Protein AF-A0A0F0I986-F1 (afdb_monomer)

InterPro domains:
  IPR029675 GPI-GalNAc transferase PGAP4 [PTHR31410] (100-273)

pLDDT: mean 79.2, std 11.35, range [45.78, 97.62]

Mean predicted aligned error: 11.97 Å

Secondary structure (DSSP, 8-state):
-PPPHHHHHHHHHHHHTTSHHHHHHHHHHHHHHHHHHHHHHHSTT-TTSTT--TTTTT-THHHHHHHHHHHHHHHHHHSSS-TTHHHHHHHHHTT-----EEE--SSSGGGSTTTT-HHHHHH-SEEES----HHHHHHHHHHHHTT-HHHHHHHHHHHHHHHHHTTT-S------SS----TTHHHHHHHHHHHHHHH--S-S---------GGGGT--TT-HHHHTHHHHHHHHHHHHHHHHHHHHHHH-S-SS-HHHHHHIIIIIHHHHHH--

Structure (mmCIF, N/CA/C/O backbone):
data_AF-A0A0F0I986-F1
#
_entry.id   AF-A0A0F0I986-F1
#
loop_
_atom_site.group_PDB
_atom_site.id
_atom_site.type_symbol
_atom_site.label_atom_id
_atom_site.label_alt_id
_atom_site.label_comp_id
_atom_site.label_asym_id
_atom_site.label_entity_id
_atom_site.label_seq_id
_atom_site.pdbx_PDB_ins_code
_atom_site.Cartn_x
_atom_site.Cartn_y
_atom_site.Cartn_z
_atom_site.occupancy
_atom_site.B_iso_or_equiv
_atom_site.auth_seq_id
_atom_site.auth_comp_id
_atom_site.auth_asym_id
_atom_site.auth_atom_id
_atom_site.pdbx_PDB_model_num
ATOM 1 N N . MET A 1 1 ? 44.185 43.040 -36.679 1.00 54.25 1 MET A N 1
ATOM 2 C CA . MET A 1 1 ? 42.767 42.803 -36.318 1.00 54.25 1 MET A CA 1
ATOM 3 C C . MET A 1 1 ? 42.596 41.341 -35.912 1.00 54.25 1 MET A C 1
ATOM 5 O O . MET A 1 1 ? 42.838 40.473 -36.738 1.00 54.25 1 MET A O 1
ATOM 9 N N . LYS A 1 2 ? 42.271 41.049 -34.642 1.00 53.56 2 LYS A N 1
ATOM 10 C CA . LYS A 1 2 ? 41.949 39.677 -34.195 1.00 53.56 2 LYS A CA 1
ATOM 11 C C . LYS A 1 2 ? 40.553 39.309 -34.721 1.00 53.56 2 LYS A C 1
ATOM 13 O O . LYS A 1 2 ? 39.652 40.132 -34.566 1.00 53.56 2 LYS A O 1
ATOM 18 N N . PRO A 1 3 ? 40.351 38.128 -35.331 1.00 57.28 3 PRO A N 1
ATOM 19 C CA . PRO A 1 3 ? 39.031 37.731 -35.803 1.00 57.28 3 PRO A CA 1
ATOM 20 C C . PRO A 1 3 ? 38.046 37.635 -34.621 1.00 57.28 3 PRO A C 1
ATOM 22 O O . PRO A 1 3 ? 38.464 37.272 -33.515 1.00 57.28 3 PRO A O 1
ATOM 25 N N . PRO A 1 4 ? 36.751 37.945 -34.821 1.00 61.78 4 PRO A N 1
ATOM 26 C CA . PRO A 1 4 ? 35.760 37.895 -33.751 1.00 61.78 4 PRO A CA 1
ATOM 27 C C . PRO A 1 4 ? 35.706 36.485 -33.153 1.00 61.78 4 PRO A C 1
ATOM 29 O O . PRO A 1 4 ? 35.627 35.505 -33.901 1.00 61.78 4 PRO A O 1
ATOM 32 N N . ARG A 1 5 ? 35.735 36.375 -31.815 1.00 61.00 5 ARG A N 1
ATOM 33 C CA . ARG A 1 5 ? 35.723 35.101 -31.059 1.00 61.00 5 ARG A CA 1
ATOM 34 C C . ARG A 1 5 ? 34.632 34.129 -31.536 1.00 61.00 5 ARG A C 1
ATOM 36 O O . ARG A 1 5 ? 34.868 32.927 -31.586 1.00 61.00 5 ARG A O 1
ATOM 43 N N . THR A 1 6 ? 33.476 34.648 -31.942 1.00 60.12 6 THR A N 1
ATOM 44 C CA . THR A 1 6 ? 32.332 33.891 -32.477 1.00 60.12 6 THR A CA 1
ATOM 45 C C . THR A 1 6 ? 32.656 33.154 -33.780 1.00 60.12 6 THR A C 1
ATOM 47 O O . THR A 1 6 ? 32.318 31.982 -33.932 1.00 60.12 6 THR A O 1
ATOM 50 N N . THR A 1 7 ? 33.393 33.792 -34.689 1.00 60.62 7 THR A N 1
ATOM 51 C CA . THR A 1 7 ? 33.839 33.199 -35.960 1.00 60.62 7 THR A CA 1
ATOM 52 C C . THR A 1 7 ? 34.815 32.046 -35.733 1.00 60.62 7 THR A C 1
ATOM 54 O O . THR A 1 7 ? 34.713 31.008 -36.381 1.00 60.62 7 THR A O 1
ATOM 57 N N . PHE A 1 8 ? 35.738 32.192 -34.776 1.00 63.50 8 PHE A N 1
ATOM 58 C CA . PHE A 1 8 ? 36.720 31.151 -34.456 1.00 63.50 8 PHE A CA 1
ATOM 59 C C . PHE A 1 8 ? 36.056 29.898 -33.866 1.00 63.50 8 PHE A C 1
ATOM 61 O O . PHE A 1 8 ? 36.364 28.784 -34.286 1.00 63.50 8 PHE A O 1
ATOM 68 N N . VAL A 1 9 ? 35.089 30.079 -32.958 1.00 68.50 9 VAL A N 1
ATOM 69 C CA . VAL A 1 9 ? 34.290 28.979 -32.393 1.00 68.50 9 VAL A CA 1
ATOM 70 C C . VAL A 1 9 ? 33.483 28.274 -33.484 1.00 68.50 9 VAL A C 1
ATOM 72 O O . VAL A 1 9 ? 33.499 27.048 -33.548 1.00 68.50 9 VAL A O 1
ATOM 75 N N . TYR A 1 10 ? 32.854 29.024 -34.394 1.00 71.00 10 TYR A N 1
ATOM 76 C CA . TYR A 1 10 ? 32.101 28.459 -35.517 1.00 71.00 10 TYR A CA 1
ATOM 77 C C . TYR A 1 10 ? 32.982 27.613 -36.453 1.00 71.00 10 TYR A C 1
ATOM 79 O O . TYR A 1 10 ? 32.627 26.482 -36.792 1.00 71.00 10 TYR A O 1
ATOM 87 N N . PHE A 1 11 ? 34.162 28.112 -36.836 1.00 67.69 11 PHE A N 1
ATOM 88 C CA . PHE A 1 11 ? 35.101 27.358 -37.674 1.00 67.69 11 PHE A CA 1
ATOM 89 C C . PHE A 1 11 ? 35.674 26.126 -36.959 1.00 67.69 11 PHE A C 1
ATOM 91 O O . PHE A 1 11 ? 35.813 25.073 -37.587 1.00 67.69 11 PHE A O 1
ATOM 98 N N . ALA A 1 12 ? 35.957 26.221 -35.657 1.00 66.94 12 ALA A N 1
ATOM 99 C CA . ALA A 1 12 ? 36.404 25.092 -34.845 1.00 66.94 12 ALA A CA 1
ATOM 100 C C . ALA A 1 12 ? 35.319 24.005 -34.725 1.00 66.94 12 ALA A C 1
ATOM 102 O O . ALA A 1 12 ? 35.606 22.835 -34.981 1.00 66.94 12 ALA A O 1
ATOM 103 N N . LEU A 1 13 ? 34.064 24.382 -34.450 1.00 65.88 13 LEU A N 1
ATOM 104 C CA . LEU A 1 13 ? 32.912 23.468 -34.428 1.00 65.88 13 LEU A CA 1
ATOM 105 C C . LEU A 1 13 ? 32.702 22.789 -35.782 1.00 65.88 13 LEU A C 1
ATOM 107 O O . LEU A 1 13 ? 32.549 21.571 -35.850 1.00 65.88 13 LEU A O 1
ATOM 111 N N . ARG A 1 14 ? 32.758 23.555 -36.876 1.00 68.94 14 ARG A N 1
ATOM 112 C CA . ARG A 1 14 ? 32.594 23.027 -38.237 1.00 68.94 14 ARG A CA 1
ATOM 113 C C . ARG A 1 14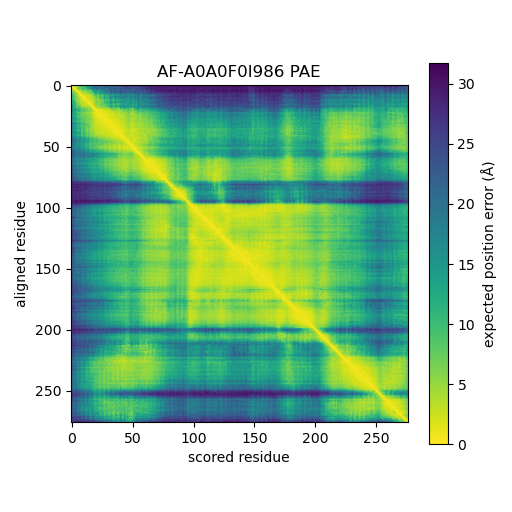 ? 33.716 22.057 -38.617 1.00 68.94 14 ARG A C 1
ATOM 115 O O . ARG A 1 14 ? 33.478 21.125 -39.380 1.00 68.94 14 ARG A O 1
ATOM 122 N N . ARG A 1 15 ? 34.929 22.253 -38.086 1.00 66.56 15 ARG A N 1
ATOM 123 C CA . ARG A 1 15 ? 36.070 21.343 -38.269 1.00 66.56 15 ARG A CA 1
ATOM 124 C C . ARG A 1 15 ? 35.933 20.079 -37.417 1.00 66.56 15 ARG A C 1
ATOM 126 O O . ARG A 1 15 ? 36.203 18.999 -37.929 1.00 66.56 15 ARG A O 1
ATOM 133 N N . LEU A 1 16 ? 35.451 20.193 -36.179 1.00 63.62 16 LEU A N 1
ATOM 134 C CA . LEU A 1 16 ? 35.156 19.052 -35.304 1.00 63.62 16 LEU A CA 1
ATOM 135 C C . LEU A 1 16 ? 34.032 18.170 -35.876 1.00 63.62 16 LEU A C 1
ATOM 137 O O . LEU A 1 16 ? 34.180 16.957 -35.959 1.00 63.62 16 LEU A O 1
ATOM 141 N N . LEU A 1 17 ? 32.961 18.773 -36.399 1.00 64.75 17 LEU A N 1
ATOM 142 C CA . LEU A 1 17 ? 31.843 18.074 -37.053 1.00 64.75 17 LEU A CA 1
ATOM 143 C C . LEU A 1 17 ? 32.230 17.307 -38.332 1.00 64.75 17 LEU A C 1
ATOM 145 O O . LEU A 1 17 ? 31.442 16.487 -38.805 1.00 64.75 17 LEU A O 1
ATOM 149 N N . LYS A 1 18 ? 33.419 17.538 -38.911 1.00 71.56 18 LYS A N 1
ATOM 150 C CA . LYS A 1 18 ? 33.915 16.747 -40.052 1.00 71.56 18 LYS A CA 1
ATOM 151 C C . LYS A 1 18 ? 34.398 15.358 -39.636 1.00 71.56 18 LYS A C 1
ATOM 153 O O . LYS A 1 18 ? 34.354 14.452 -40.466 1.00 71.56 18 LYS A O 1
ATOM 158 N N . PHE A 1 19 ? 34.825 15.171 -38.387 1.00 72.00 19 PHE A N 1
ATOM 159 C CA . PHE A 1 19 ? 35.309 13.877 -37.920 1.00 72.00 19 PHE A CA 1
ATOM 160 C C . PHE A 1 19 ? 34.144 12.912 -37.688 1.00 72.00 19 PHE A C 1
ATOM 162 O O . PHE A 1 19 ? 33.178 13.217 -36.986 1.00 72.00 19 PHE A O 1
ATOM 169 N N . ASN A 1 20 ? 34.259 11.707 -38.246 1.00 65.06 20 ASN A N 1
ATOM 170 C CA . ASN A 1 20 ? 33.265 10.649 -38.063 1.00 65.06 20 ASN A CA 1
ATOM 171 C C . ASN A 1 20 ? 33.086 10.280 -36.581 1.00 65.06 20 ASN A C 1
ATOM 173 O O . ASN A 1 20 ? 31.966 10.006 -36.165 1.00 65.06 20 ASN A O 1
ATOM 177 N N . ALA A 1 21 ? 34.150 10.362 -35.775 1.00 67.19 21 ALA A N 1
ATOM 178 C CA . ALA A 1 21 ? 34.096 10.145 -34.329 1.00 67.19 21 ALA A CA 1
ATOM 179 C C . ALA A 1 21 ? 33.177 11.151 -33.614 1.00 67.19 21 ALA A C 1
ATOM 181 O O . ALA A 1 21 ? 32.351 10.758 -32.798 1.00 67.19 21 ALA A O 1
ATOM 182 N N . THR A 1 22 ? 33.249 12.438 -33.969 1.00 71.12 22 THR A N 1
ATOM 183 C CA . THR A 1 22 ? 32.380 13.476 -33.393 1.00 71.12 22 THR A CA 1
ATOM 184 C C . THR A 1 22 ? 30.919 13.262 -33.782 1.00 71.12 22 THR A C 1
ATOM 186 O O . THR A 1 22 ? 30.038 13.404 -32.941 1.00 71.12 22 THR A O 1
ATOM 189 N N . LYS A 1 23 ? 30.645 12.854 -35.029 1.00 68.25 23 LYS A N 1
ATOM 190 C CA . LYS A 1 23 ? 29.281 12.509 -35.467 1.00 68.25 23 LYS A CA 1
ATOM 191 C C . LYS A 1 23 ? 28.723 11.299 -34.716 1.00 68.25 23 LYS A C 1
ATOM 193 O O . LYS A 1 23 ? 27.563 11.323 -34.322 1.00 68.25 23 LYS A O 1
ATOM 198 N N . VAL A 1 24 ? 29.543 10.266 -34.505 1.00 67.94 24 VAL A N 1
ATOM 199 C CA . VAL A 1 24 ? 29.163 9.076 -33.728 1.00 67.94 24 VAL A CA 1
ATOM 200 C C . VAL A 1 24 ? 28.896 9.449 -32.273 1.00 67.94 24 VAL A C 1
ATOM 202 O O . VAL A 1 24 ? 27.851 9.084 -31.755 1.00 67.94 24 VAL A O 1
ATOM 205 N N . LEU A 1 25 ? 29.770 10.237 -31.640 1.00 72.62 25 LEU A N 1
ATOM 206 C CA . LEU A 1 25 ? 29.581 10.692 -30.262 1.00 72.62 25 LEU A CA 1
ATOM 207 C C . LEU A 1 25 ? 28.287 11.501 -30.098 1.00 72.62 25 LEU A C 1
ATOM 209 O O . LEU A 1 25 ? 27.510 11.226 -29.191 1.00 72.62 25 LEU A O 1
ATOM 213 N N . LEU A 1 26 ? 28.027 12.463 -30.990 1.00 76.00 26 LEU A N 1
ATOM 214 C CA . LEU A 1 26 ? 26.799 13.263 -30.952 1.00 76.00 26 LEU A CA 1
ATOM 215 C C . LEU A 1 26 ? 25.546 12.402 -31.154 1.00 76.00 26 LEU A C 1
ATOM 217 O O . LEU A 1 26 ? 24.559 12.599 -30.449 1.00 76.00 26 LEU A O 1
ATOM 221 N N . ALA A 1 27 ? 25.591 11.430 -32.071 1.00 72.19 27 ALA A N 1
ATOM 222 C CA . ALA A 1 27 ? 24.493 10.489 -32.279 1.00 72.19 27 ALA A CA 1
ATOM 223 C C . ALA A 1 27 ? 24.256 9.605 -31.044 1.00 72.19 27 ALA A C 1
ATOM 225 O O . ALA A 1 27 ? 23.116 9.455 -30.614 1.00 72.19 27 ALA A O 1
ATOM 226 N N . SER A 1 28 ? 25.319 9.078 -30.430 1.00 68.38 28 SER A N 1
ATOM 227 C CA . SER A 1 28 ? 25.227 8.274 -29.208 1.00 68.38 28 SER A CA 1
ATOM 228 C C . SER A 1 28 ? 24.679 9.076 -28.027 1.00 68.38 28 SER A C 1
ATOM 230 O O . SER A 1 28 ? 23.807 8.587 -27.318 1.00 68.38 28 SER A O 1
ATOM 232 N N . VAL A 1 29 ? 25.131 10.322 -27.839 1.00 76.00 29 VAL A N 1
ATOM 233 C CA . VAL A 1 29 ? 24.625 11.218 -26.784 1.00 76.00 29 VAL A CA 1
ATOM 234 C C . VAL A 1 29 ? 23.153 11.562 -27.008 1.00 76.00 29 VAL A C 1
ATOM 236 O O . VAL A 1 29 ? 22.382 11.585 -26.051 1.00 76.00 29 VAL A O 1
ATOM 239 N N . PHE A 1 30 ? 22.743 11.806 -28.256 1.00 80.62 30 PHE A N 1
ATOM 240 C CA . PHE A 1 30 ? 21.341 12.054 -28.587 1.00 80.62 30 PHE A CA 1
ATOM 241 C C . PHE A 1 30 ? 20.466 10.836 -28.268 1.00 80.62 30 PHE A C 1
ATOM 243 O O . PHE A 1 30 ? 19.495 10.971 -27.529 1.00 80.62 30 PHE A O 1
ATOM 250 N N . LEU A 1 31 ? 20.851 9.646 -28.746 1.00 72.94 31 LEU A N 1
ATOM 251 C CA . LEU A 1 31 ? 20.137 8.395 -28.468 1.00 72.94 31 LEU A CA 1
ATOM 252 C C . LEU A 1 31 ? 20.044 8.115 -26.965 1.00 72.94 31 LEU A C 1
ATOM 254 O O . LEU A 1 31 ? 18.975 7.763 -26.473 1.00 72.94 31 LEU A O 1
ATOM 258 N N . TRP A 1 32 ? 21.142 8.325 -26.236 1.00 74.75 32 TRP A N 1
ATOM 259 C CA . TRP A 1 32 ? 21.173 8.178 -24.785 1.00 74.75 32 TRP A CA 1
ATOM 260 C C . TRP A 1 32 ? 20.215 9.149 -24.097 1.00 74.75 32 TRP A C 1
ATOM 262 O O . TRP A 1 32 ? 19.408 8.724 -23.278 1.00 74.75 32 TRP A O 1
ATOM 272 N N . ARG A 1 33 ? 20.245 10.437 -24.458 1.00 80.38 33 ARG A N 1
ATOM 273 C CA . ARG A 1 33 ? 19.366 11.438 -23.846 1.00 80.38 33 ARG A CA 1
ATOM 274 C C . ARG A 1 33 ? 17.898 11.124 -24.118 1.00 80.38 33 ARG A C 1
ATOM 276 O O . ARG A 1 33 ? 17.082 11.240 -23.215 1.00 80.38 33 ARG A O 1
ATOM 283 N N . THR A 1 34 ? 17.559 10.686 -25.328 1.00 80.88 34 THR A N 1
ATOM 284 C CA . THR A 1 34 ? 16.193 10.260 -25.656 1.00 80.88 34 THR A CA 1
ATOM 285 C C . THR A 1 34 ? 15.772 9.030 -24.851 1.00 80.88 34 THR A C 1
ATOM 287 O O . THR A 1 34 ? 14.661 9.013 -24.328 1.00 80.88 34 THR A O 1
ATOM 290 N N . ALA A 1 35 ? 16.643 8.026 -24.712 1.00 77.12 35 ALA A N 1
ATOM 291 C CA . ALA A 1 35 ? 16.360 6.832 -23.917 1.00 77.12 35 ALA A CA 1
ATOM 292 C C . ALA A 1 35 ? 16.201 7.162 -22.424 1.00 77.12 35 ALA A C 1
ATOM 294 O O . ALA A 1 35 ? 15.256 6.692 -21.797 1.00 77.12 35 ALA A O 1
ATOM 295 N N . TYR A 1 36 ? 17.074 8.012 -21.881 1.00 80.75 36 TYR A N 1
ATOM 296 C CA . TYR A 1 36 ? 17.004 8.486 -20.501 1.00 80.75 36 TYR A CA 1
ATOM 297 C C . TYR A 1 36 ? 15.700 9.243 -20.239 1.00 80.75 36 TYR A C 1
ATOM 299 O O . TYR A 1 36 ? 14.997 8.927 -19.289 1.00 80.75 36 TYR A O 1
ATOM 307 N N . GLU A 1 37 ? 15.326 10.192 -21.101 1.00 85.06 37 GLU A N 1
ATOM 308 C CA . GLU A 1 37 ? 14.070 10.936 -20.948 1.00 85.06 37 GLU A CA 1
ATOM 309 C C . GLU A 1 37 ? 12.844 10.032 -21.102 1.00 85.06 37 GLU A C 1
ATOM 311 O O . GLU A 1 37 ? 11.880 10.169 -20.352 1.00 85.06 37 GLU A O 1
ATOM 316 N N . PHE A 1 38 ? 12.876 9.065 -22.026 1.00 84.12 38 PHE A N 1
ATOM 317 C CA . PHE A 1 38 ? 11.818 8.061 -22.132 1.00 84.12 38 PHE A CA 1
ATOM 318 C C . PHE A 1 38 ? 11.681 7.265 -20.831 1.00 84.12 38 PHE A C 1
ATOM 320 O O . PHE A 1 38 ? 10.566 7.105 -20.333 1.00 84.12 38 PHE A O 1
ATOM 327 N N . CYS A 1 39 ? 12.800 6.808 -20.263 1.00 80.44 39 CYS A N 1
ATOM 328 C CA . CYS A 1 39 ? 12.782 6.051 -19.020 1.00 80.44 39 CYS A CA 1
ATOM 329 C C . CYS A 1 39 ? 12.332 6.917 -17.844 1.00 80.44 39 CYS A C 1
ATOM 331 O O . CYS A 1 39 ? 11.441 6.510 -17.112 1.00 80.44 39 CYS A O 1
ATOM 333 N N . ARG A 1 40 ? 12.816 8.156 -17.736 1.00 82.50 40 ARG A N 1
ATOM 334 C CA . ARG A 1 40 ? 12.375 9.129 -16.730 1.00 82.50 40 ARG A CA 1
ATOM 335 C C . ARG A 1 40 ? 10.869 9.387 -16.784 1.00 82.50 40 ARG A C 1
ATOM 337 O O . ARG A 1 40 ? 10.226 9.502 -15.753 1.00 82.50 40 ARG A O 1
ATOM 344 N N . LEU A 1 41 ? 10.276 9.445 -17.975 1.00 83.56 41 LEU A N 1
ATOM 345 C CA . LEU A 1 41 ? 8.833 9.663 -18.128 1.00 83.56 41 LEU A CA 1
ATOM 346 C C . LEU A 1 41 ? 7.985 8.409 -17.858 1.00 83.56 41 LEU A C 1
ATOM 348 O O . LEU A 1 41 ? 6.782 8.534 -17.620 1.00 83.56 41 LEU A O 1
ATOM 352 N N . ARG A 1 42 ? 8.563 7.204 -17.931 1.00 83.00 42 ARG A N 1
ATOM 353 C CA . ARG A 1 42 ? 7.818 5.931 -17.862 1.00 83.00 42 ARG A CA 1
ATOM 354 C C . ARG A 1 42 ? 8.100 5.095 -16.618 1.00 83.00 42 ARG A C 1
ATOM 356 O O . ARG A 1 42 ? 7.206 4.368 -16.202 1.00 83.00 42 ARG A O 1
ATOM 363 N N . TYR A 1 43 ? 9.290 5.214 -16.044 1.00 80.25 43 TYR A N 1
ATOM 364 C CA . TYR A 1 43 ? 9.820 4.369 -14.974 1.00 80.25 43 TYR A CA 1
ATOM 365 C C . TYR A 1 43 ? 10.161 5.163 -13.699 1.00 80.25 43 TYR A C 1
ATOM 367 O O . TYR A 1 43 ? 11.037 4.778 -12.936 1.00 80.25 43 TYR A O 1
ATOM 375 N N . TRP A 1 44 ? 9.446 6.258 -13.431 1.00 81.62 44 TRP A N 1
ATOM 376 C CA . TRP A 1 44 ? 9.708 7.148 -12.291 1.00 81.62 44 TRP A CA 1
ATOM 377 C C . TRP A 1 44 ? 9.225 6.645 -10.919 1.00 81.62 44 TRP A C 1
ATOM 379 O O . TRP A 1 44 ? 9.469 7.301 -9.911 1.00 81.62 44 TRP A O 1
ATOM 389 N N . ARG A 1 45 ? 8.521 5.510 -10.845 1.00 76.88 45 ARG A N 1
ATOM 390 C CA . ARG A 1 45 ? 7.906 4.989 -9.605 1.00 76.88 45 ARG A CA 1
ATOM 391 C C . ARG A 1 45 ? 8.828 4.113 -8.758 1.00 76.88 45 ARG A C 1
ATOM 393 O O . ARG A 1 45 ? 8.466 3.779 -7.637 1.00 76.88 45 ARG A O 1
ATOM 400 N N . ASP A 1 46 ? 9.976 3.692 -9.283 1.00 75.31 46 ASP A N 1
ATOM 401 C CA . ASP A 1 46 ? 10.882 2.798 -8.557 1.00 75.31 46 ASP A CA 1
ATOM 402 C C . ASP A 1 46 ? 11.850 3.616 -7.681 1.00 75.31 46 ASP A C 1
ATOM 404 O O . ASP A 1 46 ? 12.653 4.359 -8.236 1.00 75.31 46 ASP A O 1
ATOM 408 N N . PRO A 1 47 ? 11.810 3.510 -6.339 1.00 74.56 47 PRO A N 1
ATOM 409 C CA . PRO A 1 47 ? 12.679 4.279 -5.443 1.00 74.56 47 PRO A CA 1
ATOM 410 C C . PRO A 1 47 ? 14.157 3.887 -5.516 1.00 74.56 47 PRO A C 1
ATOM 412 O O . PRO A 1 47 ? 15.011 4.651 -5.066 1.00 74.56 47 PRO A O 1
ATOM 415 N N . HIS A 1 48 ? 14.478 2.711 -6.059 1.00 72.88 48 HIS A N 1
ATOM 416 C CA . HIS A 1 48 ? 15.861 2.285 -6.276 1.00 72.88 48 HIS A CA 1
ATOM 417 C C . HIS A 1 48 ? 16.403 2.719 -7.639 1.00 72.88 48 HIS A C 1
ATOM 419 O O . HIS A 1 48 ? 17.591 2.549 -7.909 1.00 72.88 48 HIS A O 1
ATOM 425 N N . SER A 1 49 ? 15.542 3.293 -8.477 1.00 74.62 49 SER A N 1
ATOM 426 C CA . SER A 1 49 ? 15.881 3.756 -9.808 1.00 74.62 49 SER A CA 1
ATOM 427 C C . SER A 1 49 ? 16.395 5.202 -9.799 1.00 74.62 49 SER A C 1
ATOM 429 O O . SER A 1 49 ? 15.899 6.059 -9.069 1.00 74.62 49 SER A O 1
ATOM 431 N N . ALA A 1 50 ? 17.339 5.536 -10.682 1.00 76.44 50 ALA A N 1
ATOM 432 C CA . ALA A 1 50 ? 17.757 6.914 -10.945 1.00 76.44 50 ALA A CA 1
ATOM 433 C C . ALA A 1 50 ? 16.694 7.738 -11.697 1.00 76.44 50 ALA A C 1
ATOM 435 O O . ALA A 1 50 ? 16.893 8.934 -11.929 1.00 76.44 50 ALA A O 1
ATOM 436 N N . PHE A 1 51 ? 15.588 7.113 -12.103 1.00 80.88 51 PHE A N 1
ATOM 437 C CA . PHE A 1 51 ? 14.420 7.781 -12.669 1.00 80.88 51 PHE A CA 1
ATOM 438 C C . PHE A 1 51 ? 13.403 8.192 -11.601 1.00 80.88 51 PHE A C 1
ATOM 440 O O . PHE A 1 51 ? 12.438 8.869 -11.957 1.00 80.88 51 PHE A O 1
ATOM 447 N N . PHE A 1 52 ? 13.601 7.800 -10.334 1.00 81.06 52 PHE A N 1
ATOM 448 C CA . PHE A 1 52 ? 12.641 8.026 -9.259 1.00 81.06 52 PHE A CA 1
ATOM 449 C C . PHE A 1 52 ? 12.226 9.493 -9.130 1.00 81.06 52 PHE A C 1
ATOM 451 O O . PHE A 1 52 ? 13.064 10.385 -8.986 1.00 81.06 52 PHE A O 1
ATOM 458 N N . ASP A 1 53 ? 10.917 9.728 -9.109 1.00 81.62 53 ASP A N 1
ATOM 459 C CA . ASP A 1 53 ? 10.332 11.034 -8.834 1.00 81.62 53 ASP A CA 1
ATOM 460 C C . ASP A 1 53 ? 9.462 10.967 -7.577 1.00 81.62 53 ASP A C 1
ATOM 462 O O . ASP A 1 53 ? 8.296 10.568 -7.619 1.00 81.62 53 ASP A O 1
ATOM 466 N N . GLY A 1 54 ? 10.027 11.409 -6.452 1.00 77.38 54 GLY A N 1
ATOM 467 C CA . GLY A 1 54 ? 9.340 11.436 -5.162 1.00 77.38 54 GLY A CA 1
ATOM 468 C C . GLY A 1 54 ? 8.096 12.331 -5.126 1.00 77.38 54 GLY A C 1
ATOM 469 O O . GLY A 1 54 ? 7.223 12.105 -4.290 1.00 77.38 54 GLY A O 1
ATOM 470 N N . CYS A 1 55 ? 7.975 13.316 -6.026 1.00 79.81 55 CYS A N 1
ATOM 471 C CA . CYS A 1 55 ? 6.780 14.160 -6.104 1.00 79.81 55 CYS A CA 1
ATOM 472 C C . CYS A 1 55 ? 5.581 13.392 -6.666 1.00 79.81 55 CYS A C 1
ATOM 474 O O . CYS A 1 55 ? 4.453 13.618 -6.234 1.00 79.81 55 CYS A O 1
ATOM 476 N N . ASN A 1 56 ? 5.829 12.481 -7.607 1.00 73.06 56 ASN A N 1
ATOM 477 C CA . ASN A 1 56 ? 4.791 11.666 -8.231 1.00 73.06 56 ASN A CA 1
ATOM 478 C C . ASN A 1 56 ? 4.663 10.276 -7.588 1.00 73.06 56 ASN A C 1
ATOM 480 O O . ASN A 1 56 ? 3.642 9.621 -7.784 1.00 73.06 56 ASN A O 1
ATOM 484 N N . ALA A 1 57 ? 5.656 9.828 -6.806 1.00 65.62 57 ALA A N 1
ATOM 485 C CA . ALA A 1 57 ? 5.717 8.504 -6.172 1.00 65.62 57 ALA A CA 1
ATOM 486 C C . ALA A 1 57 ? 4.470 8.130 -5.354 1.00 65.62 57 ALA A C 1
ATOM 488 O O . ALA A 1 57 ? 4.146 6.955 -5.238 1.00 65.62 57 ALA A O 1
ATOM 489 N N . TYR A 1 58 ? 3.746 9.123 -4.837 1.00 66.50 58 TYR A N 1
ATOM 490 C CA . TYR A 1 58 ? 2.502 8.939 -4.090 1.00 66.50 58 TYR A CA 1
ATOM 491 C C . TYR A 1 58 ? 1.253 9.010 -4.983 1.00 66.50 58 TYR A C 1
ATOM 493 O O . TYR A 1 58 ? 0.210 9.492 -4.552 1.00 66.50 58 TYR A O 1
ATOM 501 N N . GLU A 1 59 ? 1.330 8.592 -6.246 1.00 76.19 59 GLU A N 1
ATOM 502 C CA . GLU A 1 59 ? 0.173 8.574 -7.140 1.00 76.19 59 GLU A CA 1
ATOM 503 C C . GLU A 1 59 ? -0.850 7.508 -6.708 1.00 76.19 59 GLU A C 1
ATOM 505 O O . GLU A 1 59 ? -0.560 6.317 -6.662 1.00 76.19 59 GLU A O 1
ATOM 510 N N . TRP A 1 60 ? -2.103 7.907 -6.477 1.00 76.00 60 TRP A N 1
ATOM 511 C CA . TRP A 1 60 ? -3.134 7.019 -5.915 1.00 76.00 60 TRP A CA 1
ATOM 512 C C . TRP A 1 60 ? -3.791 6.076 -6.931 1.00 76.00 60 TRP A C 1
ATOM 514 O O . TRP A 1 60 ? -4.823 5.484 -6.638 1.00 76.00 60 TRP A O 1
ATOM 524 N N . LYS A 1 61 ? -3.243 5.921 -8.144 1.00 78.75 61 LYS A N 1
ATOM 525 C CA . LYS A 1 61 ? -3.892 5.143 -9.220 1.00 78.75 61 LYS A CA 1
ATOM 526 C C . LYS A 1 61 ? -4.212 3.707 -8.803 1.00 78.75 61 LYS A C 1
ATOM 528 O O . LYS A 1 61 ? -5.305 3.229 -9.098 1.00 78.75 61 LYS A O 1
ATOM 533 N N . TYR A 1 62 ? -3.271 3.030 -8.147 1.00 77.38 62 TYR A N 1
ATOM 534 C CA . TYR A 1 62 ? -3.477 1.660 -7.677 1.00 77.38 62 TYR A CA 1
ATOM 535 C C . TYR A 1 62 ? -4.491 1.588 -6.544 1.00 77.38 62 TYR A C 1
ATOM 537 O O . TYR A 1 62 ? -5.451 0.823 -6.647 1.00 77.38 62 TYR A O 1
ATOM 545 N N . SER A 1 63 ? -4.316 2.417 -5.513 1.00 78.56 63 SER A N 1
ATOM 546 C CA . SER A 1 63 ? -5.226 2.470 -4.368 1.00 78.56 63 SER A CA 1
ATOM 547 C C . SER A 1 63 ? -6.652 2.774 -4.818 1.00 78.56 63 SER A C 1
ATOM 549 O O . SER A 1 63 ? -7.554 2.015 -4.490 1.00 78.56 63 SER A O 1
ATOM 551 N N . LEU A 1 64 ? -6.853 3.771 -5.686 1.00 84.06 64 LEU A N 1
ATOM 552 C CA . LEU A 1 64 ? -8.165 4.109 -6.252 1.00 84.06 64 LEU A CA 1
ATOM 553 C C . LEU A 1 64 ? -8.766 2.958 -7.065 1.00 84.06 64 LEU A C 1
ATOM 555 O O . LEU A 1 64 ? -9.960 2.682 -6.967 1.00 84.06 64 LEU A O 1
ATOM 559 N N . TYR A 1 65 ? -7.962 2.265 -7.875 1.00 84.12 65 TYR A N 1
ATOM 560 C CA . TYR A 1 65 ? -8.444 1.113 -8.636 1.00 84.12 65 TYR A CA 1
ATOM 561 C C . TYR A 1 65 ? -8.926 -0.013 -7.710 1.00 84.12 65 TYR A C 1
ATOM 563 O O . TYR A 1 65 ? -10.013 -0.561 -7.906 1.00 84.12 65 TYR A O 1
ATOM 571 N N . ARG A 1 66 ? -8.147 -0.330 -6.674 1.00 82.56 66 ARG A N 1
ATOM 572 C CA . ARG A 1 66 ? -8.476 -1.371 -5.693 1.00 82.56 66 ARG A CA 1
ATOM 573 C C . ARG A 1 66 ? -9.634 -0.978 -4.792 1.00 82.56 66 ARG A C 1
ATOM 575 O O . ARG A 1 66 ? -10.495 -1.808 -4.516 1.00 82.56 66 ARG A O 1
ATOM 582 N N . GLU A 1 67 ? -9.716 0.289 -4.418 1.00 84.06 67 GLU A N 1
ATOM 583 C CA . GLU A 1 67 ? -10.859 0.855 -3.719 1.00 84.06 67 GLU A CA 1
ATOM 584 C C . GLU A 1 67 ? -12.131 0.716 -4.567 1.00 84.06 67 GLU A C 1
ATOM 586 O O . GLU A 1 67 ? -13.169 0.285 -4.066 1.00 84.06 67 GLU A O 1
ATOM 591 N N . HIS A 1 68 ? -12.067 1.002 -5.870 1.00 86.62 68 HIS A N 1
ATOM 592 C CA . HIS A 1 68 ? -13.197 0.793 -6.774 1.00 86.62 68 HIS A CA 1
ATOM 593 C C . HIS A 1 68 ? -13.623 -0.678 -6.865 1.00 86.62 68 HIS A C 1
ATOM 595 O O . HIS A 1 68 ? -14.825 -0.948 -6.900 1.00 86.62 68 HIS A O 1
ATOM 601 N N . GLU A 1 69 ? -12.682 -1.625 -6.897 1.00 86.12 69 GLU A N 1
ATOM 602 C CA . GLU A 1 69 ? -12.993 -3.060 -6.838 1.00 86.12 69 GLU A CA 1
ATOM 603 C C . GLU A 1 69 ? -13.647 -3.438 -5.501 1.00 86.12 69 GLU A C 1
ATOM 605 O O . GLU A 1 69 ? -14.704 -4.072 -5.498 1.00 86.12 69 GLU A O 1
ATOM 610 N N . ALA A 1 70 ? -13.090 -2.982 -4.376 1.00 84.00 70 ALA A N 1
ATOM 611 C CA . ALA A 1 70 ? -13.633 -3.233 -3.043 1.00 84.00 70 ALA A CA 1
ATOM 612 C C . ALA A 1 70 ? -15.050 -2.655 -2.885 1.00 84.00 70 ALA A C 1
ATOM 614 O O . ALA A 1 70 ? -15.962 -3.345 -2.425 1.00 84.00 70 ALA A O 1
ATOM 615 N N . ARG A 1 71 ? -15.285 -1.427 -3.365 1.00 86.69 71 ARG A N 1
ATOM 616 C CA . ARG A 1 71 ? -16.603 -0.772 -3.345 1.00 86.69 71 ARG A CA 1
ATOM 617 C C . ARG A 1 71 ? -17.672 -1.555 -4.110 1.00 86.69 71 ARG A C 1
ATOM 619 O O . ARG A 1 71 ? -18.842 -1.464 -3.751 1.00 86.69 71 ARG A O 1
ATOM 626 N N . ARG A 1 72 ? -17.309 -2.355 -5.121 1.00 87.69 72 ARG A N 1
ATOM 627 C CA . ARG A 1 72 ? -18.265 -3.237 -5.825 1.00 87.69 72 ARG A CA 1
ATOM 628 C C . ARG A 1 72 ? -18.713 -4.426 -4.974 1.00 87.69 72 ARG A C 1
ATOM 630 O O . ARG A 1 72 ? -19.805 -4.941 -5.199 1.00 87.69 72 ARG A O 1
ATOM 637 N N . LEU A 1 73 ? -17.906 -4.846 -3.999 1.00 83.75 73 LEU A N 1
ATOM 638 C CA . LEU A 1 73 ? -18.221 -5.957 -3.097 1.00 83.75 73 LEU A CA 1
ATOM 639 C C . LEU A 1 73 ? -19.075 -5.522 -1.899 1.00 83.75 73 LEU A C 1
ATOM 641 O O . LEU A 1 73 ? -19.801 -6.351 -1.346 1.00 83.75 73 LEU A O 1
ATOM 645 N N . ILE A 1 74 ? -19.027 -4.240 -1.519 1.00 85.62 74 ILE A N 1
ATOM 646 C CA . ILE A 1 74 ? -19.764 -3.697 -0.365 1.00 85.62 74 ILE A CA 1
ATOM 647 C C . ILE A 1 74 ? -21.279 -3.970 -0.452 1.00 85.62 74 ILE A C 1
ATOM 649 O O . ILE A 1 74 ? -21.820 -4.525 0.505 1.00 85.62 74 ILE A O 1
ATOM 653 N N . PRO A 1 75 ? -21.997 -3.670 -1.559 1.00 86.06 75 PRO A N 1
ATOM 654 C CA . PRO A 1 75 ? -23.440 -3.916 -1.639 1.00 86.06 75 PRO A CA 1
ATOM 655 C C . PRO A 1 75 ? -23.816 -5.389 -1.457 1.00 86.06 75 PRO A C 1
ATOM 657 O O . PRO A 1 75 ? -24.816 -5.691 -0.811 1.00 86.06 75 PRO A O 1
ATOM 660 N N . VAL A 1 76 ? -22.990 -6.304 -1.980 1.00 82.44 76 VAL A N 1
ATOM 661 C CA . VAL A 1 76 ? -23.190 -7.756 -1.849 1.00 82.44 76 VAL A CA 1
ATOM 662 C C . VAL A 1 76 ? -23.109 -8.169 -0.380 1.00 82.44 76 VAL A C 1
ATOM 664 O O . VAL A 1 76 ? -23.992 -8.862 0.118 1.00 82.44 76 VAL A O 1
ATOM 667 N N . HIS A 1 77 ? -22.105 -7.672 0.343 1.00 79.81 77 HIS A N 1
ATOM 668 C CA . HIS A 1 77 ? -21.912 -7.971 1.764 1.00 79.81 77 HIS A CA 1
ATOM 669 C C . HIS A 1 77 ? -22.823 -7.160 2.693 1.00 79.81 77 HIS A C 1
ATOM 671 O O . HIS A 1 77 ? -22.911 -7.477 3.875 1.00 79.81 77 HIS A O 1
ATOM 677 N N . ASN A 1 78 ? -23.538 -6.162 2.174 1.00 84.50 78 ASN A N 1
ATOM 678 C CA . ASN A 1 78 ? -24.592 -5.434 2.881 1.00 84.50 78 ASN A CA 1
ATOM 679 C C . ASN A 1 78 ? -25.996 -6.019 2.661 1.00 84.50 78 ASN A C 1
ATOM 681 O O . ASN A 1 78 ? -26.937 -5.633 3.362 1.00 84.50 78 ASN A O 1
ATOM 685 N N . ALA A 1 79 ? -26.163 -6.937 1.704 1.00 83.19 79 ALA A N 1
ATOM 686 C CA . ALA A 1 79 ? -27.447 -7.567 1.419 1.00 83.19 79 ALA A CA 1
ATOM 687 C C . ALA A 1 79 ? -27.986 -8.340 2.638 1.00 83.19 79 ALA A C 1
ATOM 689 O O . ALA A 1 79 ? -27.227 -8.812 3.485 1.00 83.19 79 ALA A O 1
ATOM 690 N N . LEU A 1 80 ? -29.313 -8.474 2.747 1.00 69.19 80 LEU A N 1
ATOM 691 C CA . LEU A 1 80 ? -29.970 -9.099 3.906 1.00 69.19 80 LEU A CA 1
ATOM 692 C C . LEU A 1 80 ? -29.545 -10.556 4.125 1.00 69.19 80 LEU A C 1
ATOM 694 O O . LEU A 1 80 ? -29.330 -10.955 5.265 1.00 69.19 80 LEU A O 1
ATOM 698 N N . SER A 1 81 ? -29.376 -11.317 3.046 1.00 70.62 81 SER A N 1
ATOM 699 C CA . SER A 1 81 ? -28.792 -12.654 3.083 1.00 70.62 81 SER A CA 1
ATOM 700 C C . SER A 1 81 ? -27.281 -12.545 3.254 1.00 70.62 81 SER A C 1
ATOM 702 O O . SER A 1 81 ? -26.612 -11.964 2.401 1.00 70.62 81 SER A O 1
ATOM 704 N N . ASP A 1 82 ? -26.748 -13.102 4.335 1.00 65.38 82 ASP A N 1
ATOM 705 C CA . ASP A 1 82 ? -25.310 -13.282 4.494 1.00 65.38 82 ASP A CA 1
ATOM 706 C C . ASP A 1 82 ? -24.928 -14.675 3.952 1.00 65.38 82 ASP A C 1
ATOM 708 O O . ASP A 1 82 ? -25.299 -15.688 4.550 1.00 65.38 82 ASP A O 1
ATOM 712 N N . PRO A 1 83 ? -24.239 -14.760 2.799 1.00 61.31 83 PRO A N 1
ATOM 713 C CA . PRO A 1 83 ? -23.862 -16.040 2.203 1.00 61.31 83 PRO A CA 1
ATOM 714 C C . PRO A 1 83 ? -22.779 -16.794 2.995 1.00 61.31 83 PRO A C 1
ATOM 716 O O . PRO A 1 83 ? -22.502 -17.951 2.676 1.00 61.31 83 PRO A O 1
ATOM 719 N N . HIS A 1 84 ? -22.167 -16.181 4.016 1.00 64.56 84 HIS A N 1
ATOM 720 C CA . HIS A 1 84 ? -20.981 -16.709 4.696 1.00 64.56 84 HIS A CA 1
ATOM 721 C C . HIS A 1 84 ? -21.111 -16.838 6.223 1.00 64.56 84 HIS A C 1
ATOM 723 O O . HIS A 1 84 ? -20.125 -17.206 6.864 1.00 64.56 84 HIS A O 1
ATOM 729 N N . VAL A 1 85 ? -22.309 -16.653 6.803 1.00 65.81 85 VAL A N 1
ATOM 730 C CA . VAL A 1 85 ? -22.581 -16.876 8.249 1.00 65.81 85 VAL A CA 1
ATOM 731 C C . VAL A 1 85 ? -22.009 -18.213 8.719 1.00 65.81 85 VAL A C 1
ATOM 733 O O . VAL A 1 85 ? -21.239 -18.272 9.675 1.00 65.81 85 VAL A O 1
ATOM 736 N N . TYR A 1 86 ? -22.295 -19.280 7.968 1.00 59.81 86 TYR A N 1
ATOM 737 C CA . TYR A 1 86 ? -21.844 -20.635 8.283 1.00 59.81 86 TYR A CA 1
ATOM 738 C C . TYR A 1 86 ? -20.320 -20.776 8.322 1.00 59.81 86 TYR A C 1
ATOM 740 O O . TYR A 1 86 ? -19.802 -21.571 9.099 1.00 59.81 86 TYR A O 1
ATOM 748 N N . VAL A 1 87 ? -19.591 -20.012 7.505 1.00 63.31 87 VAL A N 1
ATOM 749 C CA . VAL A 1 87 ? -18.124 -20.061 7.456 1.00 63.31 87 VAL A CA 1
ATOM 750 C C . VAL A 1 87 ? -17.531 -19.349 8.669 1.00 63.31 87 VAL A C 1
ATOM 752 O O . VAL A 1 87 ? -16.620 -19.891 9.291 1.00 63.31 87 VAL A O 1
ATOM 755 N N . LYS A 1 88 ? -18.063 -18.180 9.051 1.00 64.00 88 LYS A N 1
ATOM 756 C CA . LYS A 1 88 ? -17.591 -17.439 10.234 1.00 64.00 88 LYS A CA 1
ATOM 757 C C . LYS A 1 88 ? -17.848 -18.235 11.517 1.00 64.00 88 LYS A C 1
ATOM 759 O O . LYS A 1 88 ? -16.938 -18.389 12.331 1.00 64.00 88 LYS A O 1
ATOM 764 N N . ASP A 1 89 ? -19.041 -18.813 11.648 1.00 66.12 89 ASP A N 1
ATOM 765 C CA . ASP A 1 89 ? -19.403 -19.653 12.794 1.00 66.12 89 ASP A CA 1
ATOM 766 C C . ASP A 1 89 ? -18.571 -20.940 12.848 1.00 66.12 89 ASP A C 1
ATOM 768 O O . ASP A 1 89 ? -18.112 -21.337 13.918 1.00 66.12 89 ASP A O 1
ATOM 772 N N . TRP A 1 90 ? -18.302 -21.563 11.696 1.00 60.78 90 TRP A N 1
ATOM 773 C CA . TRP A 1 90 ? -17.442 -22.742 11.619 1.00 60.78 90 TRP A CA 1
ATOM 774 C C . TRP A 1 90 ? -15.982 -22.423 11.966 1.00 60.78 90 TRP A C 1
ATOM 776 O O . TRP A 1 90 ? -15.378 -23.155 12.746 1.00 60.78 90 TRP A O 1
ATOM 786 N N . ILE A 1 91 ? -15.407 -21.324 11.463 1.00 61.56 91 ILE A N 1
ATOM 787 C CA . ILE A 1 91 ? -14.040 -20.896 11.821 1.00 61.56 91 ILE A CA 1
ATOM 788 C C . ILE A 1 91 ? -13.946 -20.634 13.328 1.00 61.56 91 ILE A C 1
ATOM 790 O O . ILE A 1 91 ? -13.015 -21.109 13.983 1.00 61.56 91 ILE A O 1
ATOM 794 N N . ARG A 1 92 ? -14.949 -19.949 13.892 1.00 63.22 92 ARG A N 1
ATOM 795 C CA . ARG A 1 92 ? -15.052 -19.684 15.331 1.00 63.22 92 ARG A CA 1
ATOM 796 C C . ARG A 1 92 ? -15.153 -20.977 16.145 1.00 63.22 92 ARG A C 1
ATOM 798 O O . ARG A 1 92 ? -14.514 -21.084 17.188 1.00 63.22 92 ARG A O 1
ATOM 805 N N . ALA A 1 93 ? -15.897 -21.969 15.656 1.00 60.91 93 ALA A N 1
ATOM 806 C CA . ALA A 1 93 ? -16.044 -23.271 16.302 1.00 60.91 93 ALA A CA 1
ATOM 807 C C . ALA A 1 93 ? -14.789 -24.163 16.207 1.00 60.91 93 ALA A C 1
ATOM 809 O O . ALA A 1 93 ? -14.609 -25.033 17.055 1.00 60.91 93 ALA A O 1
ATOM 810 N N . ASN A 1 94 ? -13.917 -23.956 15.211 1.00 56.78 94 ASN A N 1
ATOM 811 C CA . ASN A 1 94 ? -12.751 -24.813 14.940 1.00 56.78 94 ASN A CA 1
ATOM 812 C C . ASN A 1 94 ? -11.394 -24.201 15.351 1.00 56.78 94 ASN A C 1
ATOM 814 O O . ASN A 1 94 ? -10.343 -24.739 15.007 1.00 56.78 94 ASN A O 1
ATOM 818 N N . GLY A 1 95 ? -11.393 -23.117 16.133 1.00 54.03 95 GLY A N 1
ATOM 819 C CA . GLY A 1 95 ? -10.243 -22.744 16.969 1.00 54.03 95 GLY A CA 1
ATOM 820 C C . GLY A 1 95 ? -9.098 -21.971 16.302 1.00 54.03 95 GLY A C 1
ATOM 821 O O . GLY A 1 95 ? -8.078 -21.748 16.950 1.00 54.03 95 GLY A O 1
ATOM 822 N N . ALA A 1 96 ? -9.242 -21.499 15.062 1.00 55.66 96 ALA A N 1
ATOM 823 C CA . ALA A 1 96 ? -8.331 -20.498 14.498 1.00 55.66 96 ALA A CA 1
ATOM 824 C C . ALA A 1 96 ? -8.895 -19.092 14.763 1.00 55.66 96 ALA A C 1
ATOM 826 O O . ALA A 1 96 ? -9.608 -18.528 13.935 1.00 55.66 96 ALA A O 1
ATOM 827 N N . LEU A 1 97 ? -8.621 -18.546 15.952 1.00 69.94 97 LEU A N 1
ATOM 828 C CA . LEU A 1 97 ? -9.206 -17.283 16.408 1.00 69.94 97 LEU A CA 1
ATOM 829 C C . LEU A 1 97 ? -8.420 -16.079 15.856 1.00 69.94 97 LEU A C 1
ATOM 831 O O . LEU A 1 97 ? -7.594 -15.481 16.541 1.00 69.94 97 LEU A O 1
ATOM 835 N N . PHE A 1 98 ? -8.652 -15.735 14.592 1.00 80.00 98 PHE A N 1
ATOM 836 C CA . PHE A 1 98 ? -8.334 -14.393 14.104 1.00 80.00 98 PHE A CA 1
ATOM 837 C C . PHE A 1 98 ? -9.371 -13.432 14.691 1.00 80.00 98 PHE A C 1
ATOM 839 O O . PHE A 1 98 ? -10.557 -13.611 14.433 1.00 80.00 98 PHE A O 1
ATOM 846 N N . PHE A 1 99 ? -8.933 -12.468 15.504 1.00 86.69 99 PHE A N 1
ATOM 847 C CA . PHE A 1 99 ? -9.814 -11.473 16.116 1.00 86.69 99 PHE A CA 1
ATOM 848 C C . PHE A 1 99 ? -9.558 -10.104 15.493 1.00 86.69 99 PHE A C 1
ATOM 850 O O . PHE A 1 99 ? -8.509 -9.496 15.724 1.00 86.69 99 PHE A O 1
ATOM 857 N N . LEU A 1 100 ? -10.508 -9.619 14.695 1.00 88.31 100 LEU A N 1
ATOM 858 C CA . LEU A 1 100 ? -10.385 -8.336 14.009 1.00 88.31 100 LEU A CA 1
ATOM 859 C C . LEU A 1 100 ? -11.106 -7.235 14.786 1.00 88.31 100 LEU A C 1
ATOM 861 O O . LEU A 1 100 ? -12.326 -7.280 14.954 1.00 88.31 100 LEU A O 1
ATOM 865 N N . THR A 1 101 ? -10.350 -6.220 15.209 1.00 90.94 101 THR A N 1
ATOM 866 C CA . THR A 1 101 ? -10.900 -4.986 15.784 1.00 90.94 101 THR A CA 1
ATOM 867 C C . THR A 1 101 ? -10.780 -3.841 14.785 1.00 90.94 101 THR A C 1
ATOM 869 O O . THR A 1 101 ? -9.693 -3.601 14.266 1.00 90.94 101 THR A O 1
ATOM 872 N N . ILE A 1 102 ? -11.875 -3.117 14.543 1.00 92.00 102 ILE A N 1
ATOM 873 C CA . ILE A 1 102 ? -11.893 -1.891 13.731 1.00 92.00 102 ILE A CA 1
ATOM 874 C C . ILE A 1 102 ? -12.243 -0.698 14.625 1.00 92.00 102 ILE A C 1
ATOM 876 O O . ILE A 1 102 ? -13.299 -0.682 15.260 1.00 92.00 102 ILE A O 1
ATOM 880 N N . LEU A 1 103 ? -11.368 0.309 14.644 1.00 93.44 103 LEU A N 1
ATOM 881 C CA . LEU A 1 103 ? -11.610 1.598 15.290 1.00 93.44 103 LEU A CA 1
ATOM 882 C C . LEU A 1 103 ? -12.076 2.621 14.249 1.00 93.44 103 LEU A C 1
ATOM 884 O O . LEU A 1 103 ? -11.353 2.918 13.300 1.00 93.44 103 LEU A O 1
ATOM 888 N N . PHE A 1 104 ? -13.251 3.206 14.465 1.00 94.12 104 PHE A N 1
ATOM 889 C CA . PHE A 1 104 ? -13.674 4.421 13.774 1.00 94.12 104 PHE A CA 1
ATOM 890 C C . PHE A 1 104 ? -13.117 5.629 14.522 1.00 94.12 104 PHE A C 1
ATOM 892 O O . PHE A 1 104 ? -13.631 6.010 15.573 1.00 94.12 104 PHE A O 1
ATOM 899 N N . ALA A 1 105 ? -12.032 6.185 13.984 1.00 93.50 105 ALA A N 1
ATOM 900 C CA . ALA A 1 105 ? -11.232 7.205 14.653 1.00 93.50 105 ALA A CA 1
ATOM 901 C C . ALA A 1 105 ? -11.827 8.624 14.574 1.00 93.50 105 ALA A C 1
ATOM 903 O O . ALA A 1 105 ? -11.317 9.532 15.222 1.00 93.50 105 ALA A O 1
ATOM 904 N N . ASP A 1 106 ? -12.875 8.865 13.787 1.00 94.31 106 ASP A N 1
ATOM 905 C CA . ASP A 1 106 ? -13.608 10.131 13.873 1.00 94.31 106 ASP A CA 1
ATOM 906 C C . ASP A 1 106 ? -14.300 10.226 15.242 1.00 94.31 106 ASP A C 1
ATOM 908 O O . ASP A 1 106 ? -14.954 9.273 15.675 1.00 94.31 106 ASP A O 1
ATOM 912 N N . THR A 1 107 ? -14.181 11.372 15.927 1.00 94.56 107 THR A N 1
ATOM 913 C CA . THR A 1 107 ? -14.876 11.580 17.215 1.00 94.56 107 THR A CA 1
ATOM 914 C C . THR A 1 107 ? -16.397 11.562 17.053 1.00 94.56 107 THR A C 1
ATOM 916 O O . THR A 1 107 ? -17.113 11.156 17.964 1.00 94.56 107 THR A O 1
ATOM 919 N N . ASP A 1 108 ? -16.891 11.933 15.871 1.00 95.06 108 ASP A N 1
ATOM 920 C CA . ASP A 1 108 ? -18.231 11.593 15.401 1.00 95.06 108 ASP A CA 1
ATOM 921 C C . ASP A 1 108 ? -18.135 10.462 14.361 1.00 95.06 108 ASP A C 1
ATOM 923 O O . ASP A 1 108 ? -17.850 10.730 13.186 1.00 95.06 108 ASP A O 1
ATOM 927 N N . PRO A 1 109 ? -18.401 9.200 14.747 1.00 93.94 109 PRO A N 1
ATOM 928 C CA . PRO A 1 109 ? -18.218 8.065 13.854 1.00 93.94 109 PRO A CA 1
ATOM 929 C C . PRO A 1 109 ? -19.213 8.067 12.685 1.00 93.94 109 PRO A C 1
ATOM 931 O O . PRO A 1 109 ? -18.935 7.464 11.650 1.00 93.94 109 PRO A O 1
ATOM 934 N N . SER A 1 110 ? -20.341 8.786 12.790 1.00 94.12 110 SER A N 1
ATOM 935 C CA . SER A 1 110 ? -21.346 8.867 11.719 1.00 94.12 110 SER A CA 1
ATOM 936 C C . SER A 1 110 ? -20.845 9.587 10.464 1.00 94.12 110 SER A C 1
ATOM 938 O O . SER A 1 110 ? -21.409 9.418 9.381 1.00 94.12 110 SER A O 1
ATOM 940 N N . ARG A 1 111 ? -19.749 10.345 10.586 1.00 94.00 111 ARG A N 1
ATOM 941 C CA . ARG A 1 111 ? -19.071 10.992 9.458 1.00 94.00 111 ARG A CA 1
ATOM 942 C C . ARG A 1 111 ? -18.401 9.987 8.528 1.00 94.00 111 ARG A C 1
ATOM 944 O O . ARG A 1 111 ? -18.229 10.284 7.345 1.00 94.00 111 ARG A O 1
ATOM 951 N N . HIS A 1 112 ? -18.038 8.812 9.038 1.00 91.06 112 HIS A N 1
ATOM 952 C CA . HIS A 1 112 ? -17.388 7.787 8.244 1.00 91.06 112 HIS A CA 1
ATOM 953 C C . HIS A 1 112 ? -18.430 7.000 7.422 1.00 91.06 112 HIS A C 1
ATOM 955 O O . HIS A 1 112 ? -19.332 6.395 8.002 1.00 91.06 112 HIS A O 1
ATOM 961 N N . PRO A 1 113 ? -18.309 6.898 6.081 1.00 90.62 113 PRO A N 1
ATOM 962 C CA . PRO A 1 113 ? -19.311 6.235 5.230 1.00 90.62 113 PRO A CA 1
ATOM 963 C C . PRO A 1 113 ? -19.585 4.765 5.582 1.00 90.62 113 PRO A C 1
ATOM 965 O O . PRO A 1 113 ? -20.670 4.237 5.328 1.00 90.62 113 PRO A O 1
ATOM 968 N N . SER A 1 114 ? -18.578 4.096 6.143 1.00 89.06 114 SER A N 1
ATOM 969 C CA . SER A 1 114 ? -18.667 2.697 6.574 1.00 89.06 114 SER A CA 1
ATOM 970 C C . SER A 1 114 ? -19.322 2.500 7.945 1.00 89.06 114 SER A C 1
ATOM 972 O O . SER A 1 114 ? -19.553 1.356 8.326 1.00 89.06 114 SER A O 1
ATOM 974 N N . TRP A 1 115 ? -19.622 3.566 8.693 1.00 92.69 115 TRP A N 1
ATOM 975 C CA . TRP A 1 115 ? -20.273 3.450 9.998 1.00 92.69 115 TRP A CA 1
ATOM 976 C C . TRP A 1 115 ? -21.715 2.951 9.863 1.00 92.69 115 TRP A C 1
ATOM 978 O O . TRP A 1 115 ? -22.464 3.396 8.992 1.00 92.69 115 TRP A O 1
ATOM 988 N N . GLY A 1 116 ? -22.106 2.003 10.721 1.00 90.00 116 GLY A N 1
ATOM 989 C CA . GLY A 1 116 ? -23.447 1.405 10.714 1.00 90.00 116 GLY A CA 1
ATOM 990 C C . GLY A 1 116 ? -23.760 0.541 9.484 1.00 90.00 116 GLY A C 1
ATOM 991 O O . GLY A 1 116 ? -24.923 0.212 9.240 1.00 90.00 116 GLY A O 1
ATOM 992 N N . GLN A 1 117 ? -22.751 0.183 8.686 1.00 90.06 117 GLN A N 1
ATOM 993 C CA . GLN A 1 117 ? -22.918 -0.714 7.548 1.00 90.06 117 GLN A CA 1
ATOM 994 C C . GLN A 1 117 ? -22.879 -2.178 8.004 1.00 90.06 117 GLN A C 1
ATOM 996 O O . GLN A 1 117 ? -22.044 -2.577 8.804 1.00 90.06 117 GLN A O 1
ATOM 1001 N N . LYS A 1 118 ? -23.722 -3.038 7.427 1.00 87.88 118 LYS A N 1
ATOM 1002 C CA . LYS A 1 118 ? -23.769 -4.460 7.817 1.00 87.88 118 LYS A CA 1
ATOM 1003 C C . LYS A 1 118 ? -22.489 -5.218 7.474 1.00 87.88 118 LYS A C 1
ATOM 1005 O O . LYS A 1 118 ? -22.149 -6.188 8.144 1.00 87.88 118 LYS A O 1
ATOM 1010 N N . TRP A 1 119 ? -21.786 -4.814 6.417 1.00 85.44 119 TRP A N 1
ATOM 1011 C CA . TRP A 1 119 ? -20.553 -5.479 6.007 1.00 85.44 119 TRP A CA 1
ATOM 1012 C C . TRP A 1 119 ? -19.437 -5.324 7.050 1.00 85.44 119 TRP A C 1
ATOM 1014 O O . TRP A 1 119 ? -18.640 -6.247 7.191 1.00 85.44 119 TRP A O 1
ATOM 1024 N N . THR A 1 120 ? -19.391 -4.216 7.805 1.00 86.62 120 THR A N 1
ATOM 1025 C CA . THR A 1 120 ? -18.380 -4.025 8.860 1.00 86.62 120 THR A CA 1
ATOM 1026 C C . THR A 1 120 ? -18.659 -4.927 10.055 1.00 86.62 120 THR A C 1
ATOM 1028 O O . THR A 1 120 ? -17.731 -5.565 10.547 1.00 86.62 120 THR A O 1
ATOM 1031 N N . ASP A 1 121 ? -19.931 -5.080 10.440 1.00 83.44 121 ASP A N 1
ATOM 1032 C CA . ASP A 1 121 ? -20.366 -6.020 11.489 1.00 83.44 121 ASP A CA 1
ATOM 1033 C C . ASP A 1 121 ? -20.059 -7.477 11.121 1.00 83.44 121 ASP A C 1
ATOM 1035 O O . ASP A 1 121 ? -19.690 -8.307 11.955 1.00 83.44 121 ASP A O 1
ATOM 1039 N N . ARG A 1 122 ? -20.212 -7.810 9.835 1.00 82.75 122 ARG A N 1
ATOM 1040 C CA . ARG A 1 122 ? -19.910 -9.147 9.314 1.00 82.75 122 ARG A CA 1
ATOM 1041 C C . ARG A 1 122 ? -18.413 -9.402 9.223 1.00 82.75 122 ARG A C 1
ATOM 1043 O O . ARG A 1 122 ? -17.990 -10.530 9.469 1.00 82.75 122 ARG A O 1
ATOM 1050 N N . LEU A 1 123 ? -17.615 -8.386 8.904 1.00 83.06 123 LEU A N 1
ATOM 1051 C CA . LEU A 1 123 ? -16.170 -8.514 8.742 1.00 83.06 123 LEU A CA 1
ATOM 1052 C C . LEU A 1 123 ? -15.433 -8.582 10.085 1.00 83.06 123 LEU A C 1
ATOM 1054 O O . LEU A 1 123 ? -14.649 -9.503 10.295 1.00 83.06 123 LEU A O 1
ATOM 1058 N N . ALA A 1 124 ? -15.671 -7.622 10.978 1.00 87.12 124 ALA A N 1
ATOM 1059 C CA . ALA A 1 124 ? -14.946 -7.507 12.241 1.00 87.12 124 ALA A CA 1
ATOM 1060 C C . ALA A 1 124 ? -15.564 -8.373 13.350 1.00 87.12 124 ALA A C 1
ATOM 1062 O O . ALA A 1 124 ? -16.721 -8.794 13.273 1.00 87.12 124 ALA A O 1
ATOM 1063 N N . ASP A 1 125 ? -14.786 -8.656 14.392 1.00 86.06 125 ASP A N 1
ATOM 1064 C CA . ASP A 1 125 ? -15.291 -9.253 15.633 1.00 86.06 125 ASP A CA 1
ATOM 1065 C C . ASP A 1 125 ? -15.672 -8.176 16.646 1.00 86.06 125 ASP A C 1
ATOM 1067 O O . ASP A 1 125 ? -16.666 -8.313 17.359 1.00 86.06 125 ASP A O 1
ATOM 1071 N N . LYS A 1 126 ? -14.907 -7.080 16.673 1.00 87.94 126 LYS A N 1
ATOM 1072 C CA . LYS A 1 126 ? -15.224 -5.874 17.432 1.00 87.94 126 LYS A CA 1
ATOM 1073 C C . LYS A 1 126 ? -15.113 -4.663 16.517 1.00 87.94 126 LYS A C 1
ATOM 1075 O O . LYS A 1 126 ? -14.104 -4.469 15.846 1.00 87.94 126 LYS A O 1
ATOM 1080 N N . MET A 1 127 ? -16.132 -3.818 16.521 1.00 89.81 127 MET A N 1
ATOM 1081 C CA . MET A 1 127 ? -16.056 -2.499 15.907 1.00 89.81 127 MET A CA 1
ATOM 1082 C C . MET A 1 127 ? -16.609 -1.451 16.863 1.00 89.81 127 MET A C 1
ATOM 1084 O O . MET A 1 127 ? -17.459 -1.759 17.700 1.00 89.81 127 MET A O 1
ATOM 1088 N N . GLY A 1 128 ? -16.135 -0.218 16.744 1.00 90.94 128 GLY A N 1
ATOM 1089 C CA . GLY A 1 128 ? -16.662 0.880 17.538 1.00 90.94 128 GLY A CA 1
ATOM 1090 C C . GLY A 1 128 ? -15.850 2.153 17.394 1.00 90.94 128 GLY A C 1
ATOM 1091 O O . GLY A 1 128 ? -14.899 2.219 16.615 1.00 90.94 128 GLY A O 1
ATOM 1092 N N . SER A 1 129 ? -16.251 3.155 18.165 1.00 93.88 129 SER A N 1
ATOM 1093 C CA . SER A 1 129 ? -15.472 4.369 18.393 1.00 93.88 129 SER A CA 1
ATOM 1094 C C . SER A 1 129 ? -14.790 4.284 19.769 1.00 93.88 129 SER A C 1
ATOM 1096 O O . SER A 1 129 ? -14.630 3.190 20.329 1.00 93.88 129 SER A O 1
ATOM 1098 N N . TYR A 1 130 ? -14.351 5.421 20.293 1.00 94.19 130 TYR A N 1
ATOM 1099 C CA . TYR A 1 130 ? -13.673 5.522 21.576 1.00 94.19 130 TYR A CA 1
ATOM 1100 C C . TYR A 1 130 ? -14.616 5.217 22.746 1.00 94.19 130 TYR A C 1
ATOM 1102 O O . TYR A 1 130 ? -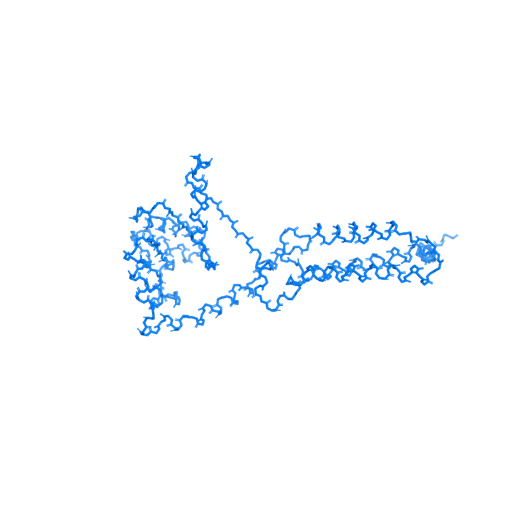15.705 5.773 22.846 1.00 94.19 130 TYR A O 1
ATOM 1110 N N . ASP A 1 131 ? -14.150 4.350 23.639 1.00 93.81 131 ASP A N 1
ATOM 1111 C CA . ASP A 1 131 ? -14.696 4.087 24.971 1.00 93.81 131 ASP A CA 1
ATOM 1112 C C . ASP A 1 131 ? -13.624 4.514 25.986 1.00 93.81 131 ASP A C 1
ATOM 1114 O O . ASP A 1 131 ? -12.808 3.712 26.449 1.00 93.81 131 ASP A O 1
ATOM 1118 N N . VAL A 1 132 ? -13.515 5.829 26.185 1.00 94.31 132 VAL A N 1
ATOM 1119 C CA . VAL A 1 132 ? -12.484 6.498 26.998 1.00 94.31 132 VAL A CA 1
ATOM 1120 C C . VAL A 1 132 ? -13.140 7.494 27.952 1.00 94.31 132 VAL A C 1
ATOM 1122 O O . VAL A 1 132 ? -14.342 7.738 27.862 1.00 94.31 132 VAL A O 1
ATOM 1125 N N . SER A 1 133 ? -12.373 8.065 28.886 1.00 96.75 133 SER A N 1
ATOM 1126 C CA . SER A 1 133 ? -12.928 9.066 29.802 1.00 96.75 133 SER A CA 1
ATOM 1127 C C . SER A 1 133 ? -13.374 10.325 29.053 1.00 96.75 133 SER A C 1
ATOM 1129 O O . SER A 1 133 ? -12.845 10.650 27.989 1.00 96.75 133 SER A O 1
ATOM 1131 N N . GLU A 1 134 ? -14.327 11.058 29.627 1.00 96.38 134 GLU A N 1
ATOM 1132 C CA . GLU A 1 134 ? -14.842 12.304 29.043 1.00 96.38 134 GLU A CA 1
ATOM 1133 C C . GLU A 1 134 ? -13.730 13.340 28.813 1.00 96.38 134 GLU A C 1
ATOM 1135 O O . GLU A 1 134 ? -13.763 14.085 27.831 1.00 96.38 134 GLU A O 1
ATOM 1140 N N . GLU A 1 135 ? -12.708 13.374 29.677 1.00 96.56 135 GLU A N 1
ATOM 1141 C CA . GLU A 1 135 ? -11.557 14.266 29.512 1.00 96.56 135 GLU A CA 1
ATOM 1142 C C . GLU A 1 135 ? -10.699 13.873 28.303 1.00 96.56 135 GLU A C 1
ATOM 1144 O O . GLU A 1 135 ? -10.331 14.736 27.503 1.00 96.56 135 GLU A O 1
ATOM 1149 N N . GLU A 1 136 ? -10.398 12.579 28.146 1.00 95.50 136 GLU A N 1
ATOM 1150 C CA . GLU A 1 136 ? -9.633 12.070 27.001 1.00 95.50 136 GLU A CA 1
ATOM 1151 C C . GLU A 1 136 ? -10.420 12.275 25.700 1.00 95.50 136 GLU A C 1
ATOM 1153 O O . GLU A 1 136 ? -9.867 12.757 24.711 1.00 95.50 136 GLU A O 1
ATOM 1158 N N . PHE A 1 137 ? -11.728 12.010 25.713 1.00 97.00 137 PHE A N 1
ATOM 1159 C CA . PHE A 1 137 ? -12.594 12.225 24.558 1.00 97.00 137 PHE A CA 1
ATOM 1160 C C . PHE A 1 137 ? -12.675 13.705 24.154 1.00 97.00 137 PHE A C 1
ATOM 1162 O O . PHE A 1 137 ? -12.537 14.032 22.973 1.00 97.00 137 PHE A O 1
ATOM 1169 N N . SER A 1 138 ? -12.812 14.613 25.126 1.00 97.38 138 SER A N 1
ATOM 1170 C CA . SER A 1 138 ? -12.796 16.062 24.879 1.00 97.38 138 SER A CA 1
ATOM 1171 C C . SER A 1 138 ? -11.471 16.510 24.256 1.00 97.38 138 SER A C 1
ATOM 1173 O O . SER A 1 138 ? -11.460 17.293 23.305 1.00 97.38 138 SER A O 1
ATOM 1175 N N . HIS A 1 139 ? -10.347 15.963 24.725 1.00 97.12 139 HIS A N 1
ATOM 1176 C CA . HIS A 1 139 ? -9.039 16.248 24.143 1.00 97.12 139 HIS A CA 1
ATOM 1177 C C . HIS A 1 139 ? -8.924 15.746 22.692 1.00 97.12 139 HIS A C 1
ATOM 1179 O O . HIS A 1 139 ? -8.446 16.475 21.821 1.00 97.12 139 HIS A O 1
ATOM 1185 N N . LEU A 1 140 ? -9.430 14.545 22.387 1.00 97.19 140 LEU A N 1
ATOM 1186 C CA . LEU A 1 140 ? -9.477 14.029 21.012 1.00 97.19 140 LEU A CA 1
ATOM 1187 C C . LEU A 1 140 ? -10.291 14.939 20.081 1.00 97.19 140 LEU A C 1
ATOM 1189 O O . LEU A 1 140 ? -9.875 15.181 18.944 1.00 97.19 140 LEU A O 1
ATOM 1193 N N . GLN A 1 141 ? -11.411 15.485 20.564 1.00 97.19 141 GLN A N 1
ATOM 1194 C CA . GLN A 1 141 ? -12.226 16.444 19.8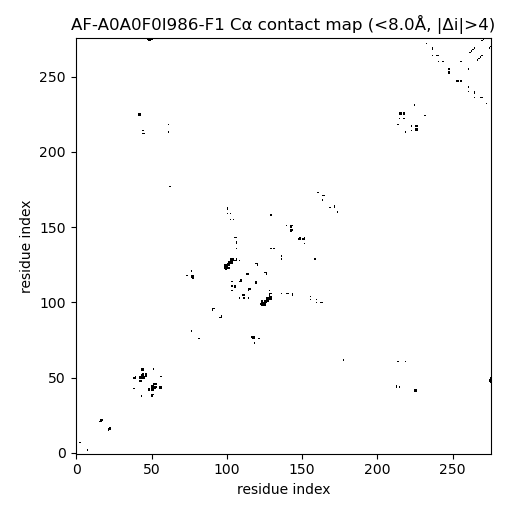12 1.00 97.19 141 GLN A CA 1
ATOM 1195 C C . GLN A 1 141 ? -11.473 17.750 19.537 1.00 97.19 141 GLN A C 1
ATOM 1197 O O . GLN A 1 141 ? -11.542 18.285 18.425 1.00 97.19 141 GLN A O 1
ATOM 1202 N N . GLU A 1 142 ? -10.722 18.260 20.515 1.00 97.62 142 GLU A N 1
ATOM 1203 C CA . GLU A 1 142 ? -9.867 19.436 20.333 1.00 97.62 142 GLU A CA 1
ATOM 1204 C C . GLU A 1 142 ? -8.776 19.185 19.289 1.00 97.62 142 GLU A C 1
ATOM 1206 O O . GLU A 1 142 ? -8.591 20.012 18.389 1.00 97.62 142 GLU A O 1
ATOM 1211 N N . LEU A 1 143 ? -8.102 18.032 19.354 1.00 97.38 143 LEU A N 1
ATOM 1212 C CA . LEU A 1 143 ? -7.077 17.646 18.385 1.00 97.38 143 LEU A CA 1
ATOM 1213 C C . LEU A 1 143 ? -7.654 17.506 16.971 1.00 97.38 143 LEU A C 1
ATOM 1215 O O . LEU A 1 143 ? -7.036 17.971 16.008 1.00 97.38 143 LEU A O 1
ATOM 1219 N N . GLU A 1 144 ? -8.845 16.917 16.830 1.00 95.81 144 GLU A N 1
ATOM 1220 C CA . GLU A 1 144 ? -9.532 16.805 15.540 1.00 95.81 144 GLU A CA 1
ATOM 1221 C C . GLU A 1 144 ? -9.896 18.192 14.983 1.00 95.81 144 GLU A C 1
ATOM 1223 O O . GLU A 1 144 ? -9.594 18.499 13.824 1.00 95.81 144 GLU A O 1
ATOM 1228 N N . LYS A 1 145 ? -10.458 19.077 15.819 1.00 96.69 145 LYS A N 1
ATOM 1229 C CA . LYS A 1 145 ? -10.815 20.455 15.443 1.00 96.69 145 LYS A CA 1
ATOM 1230 C C . LYS A 1 145 ? -9.590 21.287 15.059 1.00 96.69 145 LYS A C 1
ATOM 1232 O O . LYS A 1 145 ? -9.645 22.057 14.099 1.00 96.69 145 LYS A O 1
ATOM 1237 N N . ALA A 1 146 ? -8.482 21.113 15.775 1.00 97.06 146 ALA A N 1
ATOM 1238 C CA . ALA A 1 146 ? -7.199 21.747 15.484 1.00 97.06 146 ALA A CA 1
ATOM 1239 C C . ALA A 1 146 ? -6.473 21.124 14.275 1.00 97.06 146 ALA A C 1
ATOM 1241 O O . ALA A 1 146 ? -5.450 21.653 13.840 1.00 97.06 146 ALA A O 1
ATOM 1242 N N . ARG A 1 147 ? -6.987 20.015 13.717 1.00 95.25 147 ARG A N 1
ATOM 1243 C CA . ARG A 1 147 ? -6.343 19.204 12.668 1.00 95.25 147 ARG A CA 1
ATOM 1244 C C . ARG A 1 147 ? -4.957 18.676 13.076 1.00 95.25 147 ARG A C 1
ATOM 1246 O O . ARG A 1 147 ? -4.104 18.441 12.218 1.00 95.25 147 ARG A O 1
ATOM 1253 N N . SER A 1 148 ? -4.736 18.450 14.375 1.00 95.50 148 SER A N 1
ATOM 1254 C CA . SER A 1 148 ? -3.510 17.857 14.930 1.00 95.50 148 SER A CA 1
ATOM 1255 C C . SER A 1 148 ? -3.544 16.325 14.822 1.00 95.50 148 SER A C 1
ATOM 1257 O O . SER A 1 148 ? -3.524 15.588 15.807 1.00 95.50 148 SER A O 1
ATOM 1259 N N . PHE A 1 149 ? -3.610 15.814 13.588 1.00 92.81 149 PHE A N 1
ATOM 1260 C CA . PHE A 1 149 ? -3.773 14.374 13.335 1.00 92.81 149 PHE A CA 1
ATOM 1261 C C . PHE A 1 149 ? -2.574 13.532 13.776 1.00 92.81 149 PHE A C 1
ATOM 1263 O O . PHE A 1 149 ? -2.733 12.362 14.100 1.00 92.81 149 PHE A O 1
ATOM 1270 N N . ARG A 1 150 ? -1.373 14.120 13.817 1.00 92.19 150 ARG A N 1
ATOM 1271 C CA . ARG A 1 150 ? -0.163 13.418 14.266 1.00 92.19 150 ARG A CA 1
ATOM 1272 C C . ARG A 1 150 ? -0.253 13.033 15.739 1.00 92.19 150 ARG A C 1
ATOM 1274 O O . ARG A 1 150 ? 0.126 11.927 16.098 1.00 92.19 150 ARG A O 1
ATOM 1281 N N . GLU A 1 151 ? -0.719 13.958 16.568 1.00 94.94 151 GLU A N 1
ATOM 1282 C CA . GLU A 1 151 ? -0.874 13.736 18.002 1.00 94.94 151 GLU A CA 1
ATOM 1283 C C . GLU A 1 151 ? -2.077 12.841 18.276 1.00 94.94 151 GLU A C 1
ATOM 1285 O O . GLU A 1 151 ? -1.937 11.829 18.956 1.00 94.94 151 GLU A O 1
ATOM 1290 N N . LYS A 1 152 ? -3.217 13.132 17.638 1.00 95.50 152 LYS A N 1
ATOM 1291 C CA . LYS A 1 152 ? -4.414 12.289 17.724 1.00 95.50 152 LYS A CA 1
ATOM 1292 C C . LYS A 1 152 ? -4.121 10.832 17.349 1.00 95.50 152 LYS A C 1
ATOM 1294 O O . LYS A 1 152 ? -4.521 9.927 18.069 1.00 95.50 152 LYS A O 1
ATOM 1299 N N . GLY A 1 153 ? -3.345 10.607 16.287 1.00 93.31 153 GLY A N 1
ATOM 1300 C CA . GLY A 1 153 ? -2.961 9.265 15.850 1.00 93.31 153 GLY A CA 1
ATOM 1301 C C . GLY A 1 153 ? -2.268 8.442 16.941 1.00 93.31 153 GLY A C 1
ATOM 1302 O O . GLY A 1 153 ? -2.473 7.236 17.007 1.00 93.31 153 GLY A O 1
ATOM 1303 N N . ILE A 1 154 ? -1.506 9.068 17.849 1.00 94.38 154 ILE A N 1
ATOM 1304 C CA . ILE A 1 154 ? -0.876 8.363 18.980 1.00 94.38 154 ILE A CA 1
ATOM 1305 C C . ILE A 1 154 ? -1.944 7.773 19.909 1.00 94.38 154 ILE A C 1
ATOM 1307 O O . ILE A 1 154 ? -1.825 6.618 20.321 1.00 94.38 154 ILE A O 1
ATOM 1311 N N . PHE A 1 155 ? -3.000 8.530 20.207 1.00 95.50 155 PHE A N 1
ATOM 1312 C CA . PHE A 1 155 ? -4.126 8.037 20.999 1.00 95.50 155 PHE A CA 1
ATOM 1313 C C . PHE A 1 155 ? -4.890 6.930 20.264 1.00 95.50 155 PHE A C 1
ATOM 1315 O O . PHE A 1 155 ? -5.225 5.919 20.882 1.00 95.50 155 PHE A O 1
ATOM 1322 N N . ASP A 1 156 ? -5.072 7.056 18.945 1.00 94.31 156 ASP A N 1
ATOM 1323 C CA . ASP A 1 156 ? -5.715 6.035 18.103 1.00 94.31 156 ASP A CA 1
ATOM 1324 C C . ASP A 1 156 ? -4.965 4.688 18.194 1.00 94.31 156 ASP A C 1
ATOM 1326 O O . ASP A 1 156 ? -5.581 3.630 18.387 1.00 94.31 156 ASP A O 1
ATOM 1330 N N . TYR A 1 157 ? -3.624 4.725 18.157 1.00 92.38 157 TYR A N 1
ATOM 1331 C CA . TYR A 1 157 ? -2.773 3.548 18.373 1.00 92.38 157 TYR A CA 1
ATOM 1332 C C . TYR A 1 157 ? -2.902 2.982 19.779 1.00 92.38 157 TYR A C 1
ATOM 1334 O O . TYR A 1 157 ? -3.081 1.774 19.938 1.00 92.38 157 TYR A O 1
ATOM 1342 N N . ILE A 1 158 ? -2.793 3.831 20.802 1.00 93.44 158 ILE A N 1
ATOM 1343 C CA . ILE A 1 158 ? -2.847 3.395 22.202 1.00 93.44 158 ILE A CA 1
ATOM 1344 C C . ILE A 1 158 ? -4.192 2.728 22.497 1.00 93.44 158 ILE A C 1
ATOM 1346 O O . ILE A 1 158 ? -4.220 1.661 23.115 1.00 93.44 158 ILE A O 1
ATOM 1350 N N . TYR A 1 159 ? -5.295 3.310 22.029 1.00 94.56 159 TYR A N 1
ATOM 1351 C CA . TYR A 1 159 ? -6.631 2.751 22.204 1.00 94.56 159 TYR A CA 1
ATOM 1352 C C . TYR A 1 159 ? -6.779 1.393 21.503 1.00 94.56 159 TYR A C 1
ATOM 1354 O O . TYR A 1 159 ? -7.245 0.422 22.111 1.00 94.56 159 TYR A O 1
ATOM 1362 N N . SER A 1 160 ? -6.324 1.296 20.250 1.00 92.81 160 SER A N 1
ATOM 1363 C CA . SER A 1 160 ? -6.362 0.049 19.474 1.00 92.81 160 SER A CA 1
ATOM 1364 C C . SER A 1 160 ? -5.517 -1.049 20.128 1.00 92.81 160 SER A C 1
ATOM 1366 O O . SER A 1 160 ? -5.986 -2.176 20.299 1.00 92.81 160 SER A O 1
ATOM 1368 N N . LEU A 1 161 ? -4.305 -0.711 20.587 1.00 91.88 161 LEU A N 1
ATOM 1369 C CA . LEU A 1 161 ? -3.426 -1.606 21.345 1.00 91.88 161 LEU A CA 1
ATOM 1370 C C . LEU A 1 161 ? -4.105 -2.110 22.617 1.00 91.88 161 LEU A C 1
ATOM 1372 O O . LEU A 1 161 ? -4.210 -3.321 22.808 1.00 91.88 161 LEU A O 1
ATOM 1376 N N . ARG A 1 162 ? -4.593 -1.199 23.470 1.00 92.31 162 ARG A N 1
ATOM 1377 C CA . ARG A 1 162 ? -5.268 -1.551 24.729 1.00 92.31 162 ARG A CA 1
ATOM 1378 C C . ARG A 1 162 ? -6.438 -2.486 24.466 1.00 92.31 162 ARG A C 1
ATOM 1380 O O . ARG A 1 162 ? -6.533 -3.533 25.102 1.00 92.31 162 ARG A O 1
ATOM 1387 N N . THR A 1 163 ? -7.263 -2.165 23.473 1.00 90.69 163 THR A N 1
ATOM 1388 C CA . THR A 1 163 ? -8.400 -3.002 23.089 1.00 90.69 163 THR A CA 1
ATOM 1389 C C . THR A 1 163 ? -7.955 -4.411 22.713 1.00 90.69 163 THR A C 1
ATOM 1391 O O . THR A 1 163 ? -8.472 -5.380 23.268 1.00 90.69 163 THR A O 1
ATOM 1394 N N . CYS A 1 164 ? -6.957 -4.554 21.843 1.00 89.88 164 CYS A N 1
ATOM 1395 C CA . CYS A 1 164 ? -6.505 -5.873 21.421 1.00 89.88 164 CYS A CA 1
ATOM 1396 C C . CYS A 1 164 ? -5.774 -6.645 22.532 1.00 89.88 164 CYS A C 1
ATOM 1398 O O . CYS A 1 164 ? -5.889 -7.869 22.586 1.00 89.88 164 CYS A O 1
ATOM 1400 N N . THR A 1 165 ? -5.088 -5.975 23.466 1.00 90.31 165 THR A N 1
ATOM 1401 C CA . THR A 1 165 ? -4.431 -6.661 24.598 1.00 90.31 165 THR A CA 1
ATOM 1402 C C . THR A 1 165 ? -5.414 -7.377 25.525 1.00 90.31 165 THR A C 1
ATOM 1404 O O . THR A 1 165 ? -5.048 -8.382 26.128 1.00 90.31 165 THR A O 1
ATOM 1407 N N . THR A 1 166 ? -6.681 -6.950 25.576 1.00 89.88 166 THR A N 1
ATOM 1408 C CA . THR A 1 166 ? -7.721 -7.638 26.367 1.00 89.88 166 THR A CA 1
ATOM 1409 C C . THR A 1 166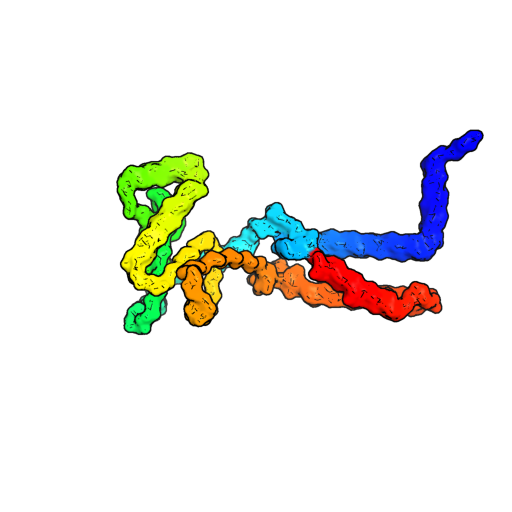 ? -8.059 -9.043 25.856 1.00 89.88 166 THR A C 1
ATOM 1411 O O . THR A 1 166 ? -8.628 -9.843 26.593 1.00 89.88 166 THR A O 1
ATOM 1414 N N . THR A 1 167 ? -7.690 -9.369 24.613 1.00 86.12 167 THR A N 1
ATOM 1415 C CA . THR A 1 167 ? -8.009 -10.659 23.978 1.00 86.12 167 THR A CA 1
ATOM 1416 C C . THR A 1 167 ? -7.076 -11.801 24.392 1.00 86.12 167 THR A C 1
ATOM 1418 O O . THR A 1 167 ? -7.365 -12.953 24.077 1.00 86.12 167 THR A O 1
ATOM 1421 N N . ASN A 1 168 ? -5.964 -11.513 25.086 1.00 85.88 168 ASN A N 1
ATOM 1422 C CA . ASN A 1 168 ? -4.909 -12.484 25.422 1.00 85.88 168 ASN A CA 1
ATOM 1423 C C . ASN A 1 168 ? -4.372 -13.276 24.207 1.00 85.88 168 ASN A C 1
ATOM 1425 O O . ASN A 1 168 ? -3.926 -14.418 24.345 1.00 85.88 168 ASN A O 1
ATOM 1429 N N . ALA A 1 169 ? -4.405 -12.683 23.009 1.00 86.06 169 ALA A N 1
ATOM 1430 C CA . ALA A 1 169 ? -3.870 -13.301 21.802 1.00 86.06 169 ALA A CA 1
ATOM 1431 C C . ALA A 1 169 ? -2.342 -13.488 21.883 1.00 86.06 169 ALA A C 1
ATOM 1433 O O . ALA A 1 169 ? -1.621 -12.626 22.384 1.00 86.06 169 ALA A O 1
ATOM 1434 N N . SER A 1 170 ? -1.832 -14.597 21.334 1.00 84.38 170 SER A N 1
ATOM 1435 C CA . SER A 1 170 ? -0.386 -14.888 21.306 1.00 84.38 170 SER A CA 1
ATOM 1436 C C . SER A 1 170 ? 0.409 -13.923 20.424 1.00 84.38 170 SER A C 1
ATOM 1438 O O . SER A 1 170 ? 1.600 -13.724 20.648 1.00 84.38 170 SER A O 1
ATOM 1440 N N . TYR A 1 171 ? -0.246 -13.336 19.422 1.00 86.31 171 TYR A N 1
ATOM 1441 C CA . TYR A 1 171 ? 0.334 -12.348 18.523 1.00 86.31 171 TYR A CA 1
ATOM 1442 C C . TYR A 1 171 ? -0.627 -11.179 18.356 1.00 86.31 171 TYR A C 1
ATOM 1444 O O . TYR A 1 171 ? -1.839 -11.372 18.263 1.00 86.31 171 TYR A O 1
ATOM 1452 N N . LEU A 1 172 ? -0.063 -9.977 18.267 1.00 88.00 172 LEU A N 1
ATOM 1453 C CA . LEU A 1 172 ? -0.790 -8.750 17.985 1.00 88.00 172 LEU A CA 1
ATOM 1454 C C . LEU A 1 172 ? -0.279 -8.151 16.677 1.00 88.00 172 LEU A C 1
ATOM 1456 O O . LEU A 1 172 ? 0.929 -8.017 16.486 1.00 88.00 172 LEU A O 1
ATOM 1460 N N . ALA A 1 173 ? -1.201 -7.780 15.794 1.00 86.88 173 ALA A N 1
ATOM 1461 C CA . ALA A 1 173 ? -0.901 -7.057 14.570 1.00 86.88 173 ALA A CA 1
ATOM 1462 C C . ALA A 1 173 ? -1.675 -5.739 14.565 1.00 86.88 173 ALA A C 1
ATOM 1464 O O . ALA A 1 173 ? -2.870 -5.722 14.859 1.00 86.88 173 ALA A O 1
ATOM 1465 N N . ILE A 1 174 ? -0.987 -4.654 14.216 1.00 87.25 174 ILE A N 1
ATOM 1466 C CA . ILE A 1 174 ? -1.614 -3.374 13.899 1.00 87.25 174 ILE A CA 1
ATOM 1467 C C . ILE A 1 174 ? -1.410 -3.114 12.420 1.00 87.25 174 ILE A C 1
ATOM 1469 O O . ILE A 1 174 ? -0.315 -3.290 11.887 1.00 87.25 174 ILE A O 1
ATOM 1473 N N . LEU A 1 175 ? -2.508 -2.752 11.779 1.00 85.81 175 LEU A N 1
ATOM 1474 C CA . LEU A 1 175 ? -2.640 -2.573 10.351 1.00 85.81 175 LEU A CA 1
ATOM 1475 C C . LEU A 1 175 ? -3.031 -1.110 10.130 1.00 85.81 175 LEU A C 1
ATOM 1477 O O . LEU A 1 175 ? -4.062 -0.671 10.631 1.00 85.81 175 LEU A O 1
ATOM 1481 N N . GLU A 1 176 ? -2.172 -0.363 9.444 1.00 78.00 176 GLU A N 1
ATOM 1482 C CA . GLU A 1 176 ? -2.330 1.071 9.187 1.00 78.00 176 GLU A CA 1
ATOM 1483 C C . GLU A 1 176 ? -2.645 1.307 7.705 1.00 78.00 176 GLU A C 1
ATOM 1485 O O . GLU A 1 176 ? -2.115 0.601 6.850 1.00 78.00 176 GLU A O 1
ATOM 1490 N N . GLU A 1 177 ? -3.434 2.341 7.408 1.00 75.81 177 GLU A N 1
ATOM 1491 C CA . GLU A 1 177 ? -3.747 2.786 6.038 1.00 75.81 177 GLU A CA 1
ATOM 1492 C C . GLU A 1 177 ? -4.531 1.758 5.184 1.00 75.81 177 GLU A C 1
ATOM 1494 O O . GLU A 1 177 ? -5.237 0.884 5.695 1.00 75.81 177 GLU A O 1
ATOM 1499 N N . ASP A 1 178 ? -4.461 1.910 3.857 1.00 74.75 178 ASP A N 1
ATOM 1500 C CA . ASP A 1 178 ? -5.158 1.080 2.877 1.00 74.75 178 ASP A CA 1
ATOM 1501 C C . ASP A 1 178 ? -4.419 -0.245 2.664 1.00 74.75 178 ASP A C 1
ATOM 1503 O O . ASP A 1 178 ? -3.472 -0.347 1.878 1.00 74.75 178 ASP A O 1
ATOM 1507 N N . ILE A 1 179 ? -4.872 -1.297 3.347 1.00 76.25 179 ILE A N 1
ATOM 1508 C CA . ILE A 1 179 ? -4.225 -2.609 3.285 1.00 76.25 179 ILE A CA 1
ATOM 1509 C C . ILE A 1 179 ? -5.012 -3.569 2.401 1.00 76.25 179 ILE A C 1
ATOM 1511 O O . ILE A 1 179 ? -6.202 -3.819 2.589 1.00 76.25 179 ILE A O 1
ATOM 1515 N N . ILE A 1 180 ? -4.291 -4.183 1.464 1.00 74.88 180 ILE A N 1
ATOM 1516 C CA . ILE A 1 180 ? -4.791 -5.281 0.642 1.00 74.88 180 ILE A CA 1
ATOM 1517 C C . ILE A 1 180 ? -4.079 -6.548 1.069 1.00 74.88 180 ILE A C 1
ATOM 1519 O O . ILE A 1 180 ? -2.853 -6.652 1.024 1.00 74.88 180 ILE A O 1
ATOM 1523 N N . ILE A 1 181 ? -4.876 -7.530 1.458 1.00 77.06 181 ILE A N 1
ATOM 1524 C CA . ILE A 1 181 ? -4.386 -8.775 2.012 1.00 77.06 181 ILE A CA 1
ATOM 1525 C C . ILE A 1 181 ? -4.552 -9.890 0.977 1.00 77.06 181 ILE A C 1
ATOM 1527 O O . ILE A 1 181 ? -5.641 -10.113 0.454 1.00 77.06 181 ILE A O 1
ATOM 1531 N N . ALA A 1 182 ? -3.460 -10.595 0.677 1.00 78.00 182 ALA A N 1
ATOM 1532 C CA . ALA A 1 182 ? -3.478 -11.743 -0.225 1.00 78.00 182 ALA A CA 1
ATOM 1533 C C . ALA A 1 182 ? -4.021 -13.004 0.466 1.00 78.00 182 ALA A C 1
ATOM 1535 O O . ALA A 1 182 ? -3.848 -13.194 1.671 1.00 78.00 182 ALA A O 1
ATOM 1536 N N . ASP A 1 183 ? -4.603 -13.919 -0.307 1.00 78.50 183 ASP A N 1
ATOM 1537 C CA . ASP A 1 183 ? -5.025 -15.211 0.233 1.00 78.50 183 ASP A CA 1
ATOM 1538 C C . ASP A 1 183 ? -3.833 -16.004 0.818 1.00 78.50 183 ASP A C 1
ATOM 1540 O O . ASP A 1 183 ? -2.702 -15.976 0.311 1.00 78.50 183 ASP A O 1
ATOM 1544 N N . GLY A 1 184 ? -4.076 -16.669 1.949 1.00 82.31 184 GLY A N 1
ATOM 1545 C CA . GLY A 1 184 ? -3.070 -17.407 2.714 1.00 82.31 184 GLY A CA 1
ATOM 1546 C C . GLY A 1 184 ? -1.995 -16.549 3.398 1.00 82.31 184 GLY A C 1
ATOM 1547 O O . GLY A 1 184 ? -1.029 -17.115 3.918 1.00 82.31 184 GLY A O 1
ATOM 1548 N N . TRP A 1 185 ? -2.123 -15.214 3.419 1.00 85.94 185 TRP A N 1
ATOM 1549 C CA . TRP A 1 185 ? -1.170 -14.315 4.091 1.00 85.94 185 TRP A CA 1
ATOM 1550 C C . TRP A 1 185 ? -0.911 -14.728 5.545 1.00 85.94 185 TRP A C 1
ATOM 1552 O O . TRP A 1 185 ? 0.238 -14.839 5.953 1.00 85.94 185 TRP A O 1
ATOM 1562 N N . MET A 1 186 ? -1.968 -15.028 6.305 1.00 84.88 186 MET A N 1
ATOM 1563 C CA . MET A 1 186 ? -1.893 -15.290 7.739 1.00 84.88 186 MET A CA 1
ATOM 1564 C C . MET A 1 186 ? -1.090 -16.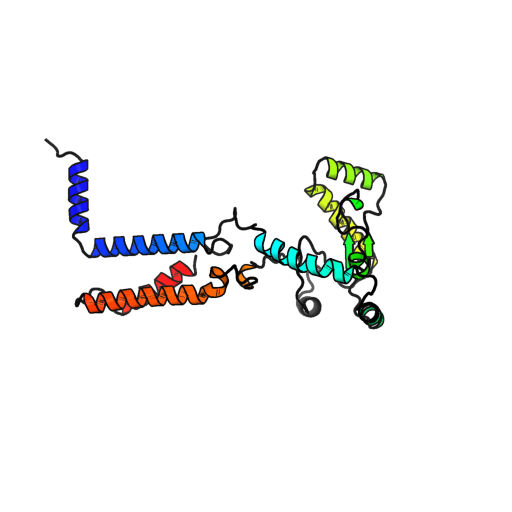557 8.022 1.00 84.88 186 MET A C 1
ATOM 1566 O O . MET A 1 186 ? -0.233 -16.556 8.898 1.00 84.88 186 MET A O 1
ATOM 1570 N N . VAL A 1 187 ? -1.299 -17.615 7.233 1.00 87.81 187 VAL A N 1
ATOM 1571 C CA . VAL A 1 187 ? -0.535 -18.866 7.350 1.00 87.81 187 VAL A CA 1
ATOM 1572 C C . VAL A 1 187 ? 0.948 -18.615 7.078 1.00 87.81 187 VAL A C 1
ATOM 1574 O O . VAL A 1 187 ? 1.803 -19.096 7.822 1.00 87.81 187 VAL A O 1
ATOM 1577 N N . LYS A 1 188 ? 1.267 -17.827 6.042 1.00 89.25 188 LYS A N 1
ATOM 1578 C CA . LYS A 1 188 ? 2.653 -17.456 5.715 1.00 89.25 188 LYS A CA 1
ATOM 1579 C C . LYS A 1 188 ? 3.286 -16.623 6.834 1.00 89.25 188 LYS A C 1
ATOM 1581 O O . LYS A 1 188 ? 4.416 -16.908 7.222 1.00 89.25 188 LYS A O 1
ATOM 1586 N N . THR A 1 189 ? 2.554 -15.653 7.379 1.00 88.00 189 THR A N 1
ATOM 1587 C CA . THR A 1 189 ? 3.011 -14.790 8.475 1.00 88.00 189 THR A CA 1
ATOM 1588 C C . THR A 1 189 ? 3.241 -15.581 9.758 1.00 88.00 189 THR A C 1
ATOM 1590 O O . THR A 1 189 ? 4.315 -15.481 10.340 1.00 88.00 189 THR A O 1
ATOM 1593 N N . LEU A 1 190 ? 2.289 -16.416 10.180 1.00 87.94 190 LEU A N 1
ATOM 1594 C CA . LEU A 1 190 ? 2.419 -17.235 11.389 1.00 87.94 190 LEU A CA 1
ATOM 1595 C C . LEU A 1 190 ? 3.567 -18.240 11.279 1.00 87.94 190 LEU A C 1
ATOM 1597 O O . LEU A 1 190 ? 4.323 -18.409 12.234 1.00 87.94 190 LEU A O 1
ATOM 1601 N N . LYS A 1 191 ? 3.752 -18.857 10.105 1.00 90.38 191 LYS A N 1
ATOM 1602 C CA . LYS A 1 191 ? 4.914 -19.714 9.849 1.00 90.38 191 LYS A CA 1
ATOM 1603 C C . LYS A 1 191 ? 6.221 -18.934 10.006 1.00 90.38 191 LYS A C 1
ATOM 1605 O O . LYS A 1 191 ? 7.111 -19.388 10.716 1.00 90.38 191 LYS A O 1
ATOM 1610 N N . ALA A 1 192 ? 6.319 -17.754 9.392 1.00 88.62 192 ALA A N 1
ATOM 1611 C CA . ALA A 1 192 ? 7.507 -16.912 9.506 1.00 88.62 192 ALA A CA 1
ATOM 1612 C C . ALA A 1 192 ? 7.771 -16.476 10.959 1.00 88.62 192 ALA A C 1
ATOM 1614 O O . ALA A 1 192 ? 8.911 -16.530 11.410 1.00 88.62 192 ALA A O 1
ATOM 1615 N N . LEU A 1 193 ? 6.732 -16.105 11.713 1.00 86.75 193 LEU A N 1
ATOM 1616 C CA . LEU A 1 193 ? 6.847 -15.767 13.135 1.00 86.75 193 LEU A CA 1
ATOM 1617 C C . LEU A 1 193 ? 7.337 -16.956 13.969 1.00 86.75 193 LEU A C 1
ATOM 1619 O O . LEU A 1 193 ? 8.224 -16.778 14.801 1.00 86.75 193 LEU A O 1
ATOM 1623 N N . SER A 1 194 ? 6.824 -18.162 13.708 1.00 87.00 194 SER A N 1
ATOM 1624 C CA . SER A 1 194 ? 7.292 -19.390 14.361 1.00 87.00 194 SER A CA 1
ATOM 1625 C C . SER A 1 194 ? 8.754 -19.698 14.025 1.00 87.00 194 SER A C 1
ATOM 1627 O O . SER A 1 194 ? 9.521 -20.093 14.904 1.00 87.00 194 SER A O 1
ATOM 1629 N N . ASP A 1 195 ? 9.162 -19.514 12.768 1.00 88.38 195 ASP A N 1
ATOM 1630 C CA . ASP A 1 195 ? 10.550 -19.713 12.341 1.00 88.38 195 ASP A CA 1
ATOM 1631 C C . ASP A 1 195 ? 11.490 -18.696 13.012 1.00 88.38 195 ASP A C 1
ATOM 1633 O O . ASP A 1 195 ? 12.613 -19.041 13.390 1.00 88.38 195 ASP A O 1
ATOM 1637 N N . ILE A 1 196 ? 11.035 -17.450 13.194 1.00 85.94 196 ILE A N 1
ATOM 1638 C CA . ILE A 1 196 ? 11.796 -16.395 13.875 1.00 85.94 196 ILE A CA 1
ATOM 1639 C C . ILE A 1 196 ? 11.903 -16.681 15.371 1.00 85.94 196 ILE A C 1
ATOM 1641 O O . ILE A 1 196 ? 13.011 -16.609 15.899 1.00 85.94 196 ILE A O 1
ATOM 1645 N N . SER A 1 197 ? 10.813 -17.065 16.043 1.00 82.12 197 SER A N 1
ATOM 1646 C CA . SER A 1 197 ? 10.846 -17.370 17.481 1.00 82.12 197 SER A CA 1
ATOM 1647 C C . SER A 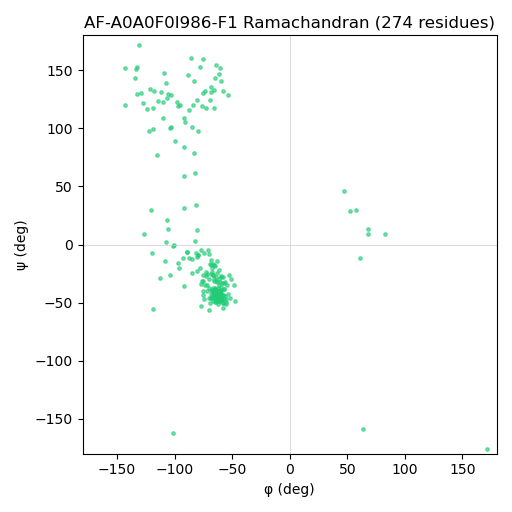1 197 ? 11.773 -18.540 17.814 1.00 82.12 197 SER A C 1
ATOM 1649 O O . SER A 1 197 ? 12.362 -18.574 18.890 1.00 82.12 197 SER A O 1
ATOM 1651 N N . LEU A 1 198 ? 11.943 -19.486 16.880 1.00 83.12 198 LEU A N 1
ATOM 1652 C CA . LEU A 1 198 ? 12.897 -20.591 17.013 1.00 83.12 198 LEU A CA 1
ATOM 1653 C C . LEU A 1 198 ? 14.361 -20.150 16.848 1.00 83.12 198 LEU A C 1
ATOM 1655 O O . LEU A 1 198 ? 15.258 -20.812 17.365 1.00 83.12 198 LEU A O 1
ATOM 1659 N N . ARG A 1 199 ? 14.621 -19.067 16.106 1.00 82.12 199 ARG A N 1
ATOM 1660 C CA . ARG A 1 199 ? 15.977 -18.620 15.736 1.00 82.12 199 ARG A CA 1
ATOM 1661 C C . ARG A 1 199 ? 16.475 -17.420 16.538 1.00 82.12 199 ARG A C 1
ATOM 1663 O O . ARG A 1 199 ? 17.683 -17.240 16.649 1.00 82.12 199 ARG A O 1
ATOM 1670 N N . SER A 1 200 ? 15.576 -16.588 17.054 1.00 69.50 200 SER A N 1
ATOM 1671 C CA . SER A 1 200 ? 15.902 -15.343 17.746 1.00 69.50 200 SER A CA 1
ATOM 1672 C C . SER A 1 200 ? 14.948 -15.114 18.914 1.00 69.50 200 SER A C 1
ATOM 1674 O O . SER A 1 200 ? 13.741 -14.988 18.729 1.00 69.50 200 SER A O 1
ATOM 1676 N N . THR A 1 201 ? 15.507 -15.033 20.120 1.00 64.12 201 THR A N 1
ATOM 1677 C CA . THR A 1 201 ? 14.771 -14.790 21.373 1.00 64.12 201 THR A CA 1
ATOM 1678 C C . THR A 1 201 ? 15.000 -13.389 21.937 1.00 64.12 201 THR A C 1
ATOM 1680 O O . THR A 1 201 ? 14.502 -13.073 23.013 1.00 64.12 201 THR A O 1
ATOM 1683 N N . GLN A 1 202 ? 15.771 -12.541 21.247 1.00 70.62 202 GLN A N 1
ATOM 1684 C CA . GLN A 1 202 ? 16.235 -11.279 21.828 1.00 70.62 202 GLN A CA 1
ATOM 1685 C C . GLN A 1 202 ? 15.158 -10.190 21.879 1.00 70.62 202 GLN A C 1
ATOM 1687 O O . GLN A 1 202 ? 15.180 -9.391 22.808 1.00 70.62 2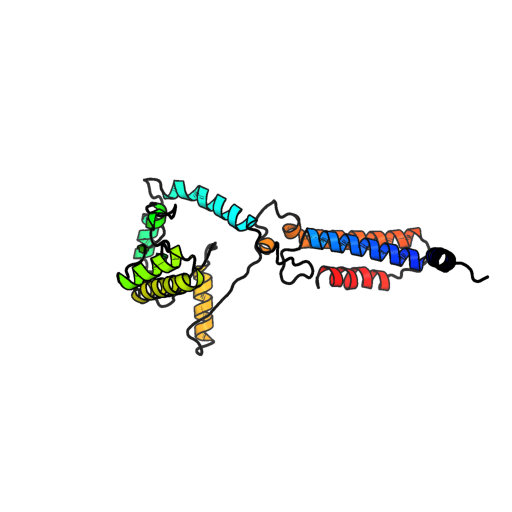02 GLN A O 1
ATOM 1692 N N . ASN A 1 203 ? 14.216 -10.155 20.927 1.00 69.94 203 ASN A N 1
ATOM 1693 C CA . ASN A 1 203 ? 13.171 -9.129 20.872 1.00 69.94 203 ASN A CA 1
ATOM 1694 C C . ASN A 1 203 ? 11.783 -9.757 20.651 1.00 69.94 203 ASN A C 1
ATOM 1696 O O . ASN A 1 203 ? 11.622 -10.526 19.704 1.00 69.94 203 ASN A O 1
ATOM 1700 N N . PRO A 1 204 ? 10.769 -9.410 21.469 1.00 73.50 204 PRO A N 1
ATOM 1701 C CA . PRO A 1 204 ? 9.414 -9.956 21.354 1.00 73.50 204 PRO A CA 1
ATOM 1702 C C . PRO A 1 204 ? 8.554 -9.254 20.287 1.00 73.50 204 PRO A C 1
ATOM 1704 O O . PRO A 1 204 ? 7.376 -9.568 20.150 1.00 73.50 204 PRO A O 1
ATOM 1707 N N . TRP A 1 205 ? 9.108 -8.288 19.550 1.00 72.75 205 TRP A N 1
ATOM 1708 C CA . TRP A 1 205 ? 8.394 -7.519 18.534 1.00 72.75 205 TRP A CA 1
ATOM 1709 C C . TRP A 1 205 ? 9.206 -7.419 17.244 1.00 72.75 205 TRP A C 1
ATOM 1711 O O . TRP A 1 205 ? 10.438 -7.435 17.254 1.00 72.75 205 TRP A O 1
ATOM 1721 N N . ILE A 1 206 ? 8.492 -7.300 16.126 1.00 77.00 206 ILE A N 1
ATOM 1722 C CA . ILE A 1 206 ? 9.058 -7.076 14.798 1.00 77.00 206 ILE A CA 1
ATOM 1723 C C . ILE A 1 206 ? 8.346 -5.865 14.213 1.00 77.00 206 ILE A C 1
ATOM 1725 O O . ILE A 1 206 ? 7.127 -5.875 14.065 1.00 77.00 206 ILE A O 1
ATOM 1729 N N . TYR A 1 207 ? 9.111 -4.832 13.870 1.00 74.31 207 TYR A N 1
ATOM 1730 C CA . TYR A 1 207 ? 8.610 -3.741 13.049 1.00 74.31 207 TYR A CA 1
ATOM 1731 C C . TYR A 1 207 ? 8.977 -4.011 11.598 1.00 74.31 207 TYR A C 1
ATOM 1733 O O . TYR A 1 207 ? 10.156 -4.126 11.258 1.00 74.31 207 TYR A O 1
ATOM 1741 N N . LEU A 1 208 ? 7.962 -4.113 10.749 1.00 70.56 208 LEU A N 1
ATOM 1742 C CA . LEU A 1 208 ? 8.132 -4.340 9.327 1.00 70.56 208 LEU A CA 1
ATOM 1743 C C . LEU A 1 208 ? 7.416 -3.229 8.571 1.00 70.56 208 LEU A C 1
ATOM 1745 O O . LEU A 1 208 ? 6.198 -3.104 8.640 1.00 70.56 208 LEU A O 1
ATOM 1749 N N . ARG A 1 209 ? 8.182 -2.437 7.824 1.00 68.44 209 ARG A N 1
ATOM 1750 C CA . ARG A 1 209 ? 7.635 -1.454 6.895 1.00 68.44 209 ARG A CA 1
ATOM 1751 C C . ARG A 1 209 ? 7.756 -2.015 5.486 1.00 68.44 209 ARG A C 1
ATOM 1753 O O . ARG A 1 209 ? 8.843 -2.028 4.912 1.00 68.44 209 ARG A O 1
ATOM 1760 N N . LEU A 1 210 ? 6.650 -2.538 4.966 1.00 64.75 210 LEU A N 1
ATOM 1761 C CA . LEU A 1 210 ? 6.588 -3.085 3.616 1.00 64.75 210 LEU A CA 1
ATOM 1762 C C . LEU A 1 210 ? 6.178 -1.985 2.644 1.00 64.75 210 LEU A C 1
ATOM 1764 O O . LEU A 1 210 ? 5.014 -1.615 2.577 1.00 64.75 210 LEU A O 1
ATOM 1768 N N . PHE A 1 211 ? 7.135 -1.501 1.862 1.00 59.00 211 PHE A N 1
ATOM 1769 C CA . PHE A 1 211 ? 6.843 -0.731 0.661 1.00 59.00 211 PHE A CA 1
ATOM 1770 C C . PHE A 1 211 ? 6.970 -1.667 -0.532 1.00 59.00 211 PHE A C 1
ATOM 1772 O O . PHE A 1 211 ? 8.055 -1.837 -1.086 1.00 59.00 211 PHE A O 1
ATOM 1779 N N . TYR A 1 212 ? 5.878 -2.330 -0.904 1.00 56.09 212 TYR A N 1
ATOM 1780 C CA . TYR A 1 212 ? 5.832 -2.961 -2.217 1.00 56.09 212 TYR A CA 1
ATOM 1781 C C . TYR A 1 212 ? 5.424 -1.905 -3.226 1.00 56.09 212 TYR A C 1
ATOM 1783 O O . TYR A 1 212 ? 4.338 -1.342 -3.121 1.00 56.09 212 TYR A O 1
ATOM 1791 N N . THR A 1 213 ? 6.282 -1.661 -4.212 1.00 60.00 213 THR A N 1
ATOM 1792 C CA . THR A 1 213 ? 5.865 -0.909 -5.387 1.00 60.00 213 THR A CA 1
ATOM 1793 C C . THR A 1 213 ? 4.822 -1.755 -6.114 1.00 60.00 213 THR A C 1
ATOM 1795 O O . THR A 1 213 ? 5.088 -2.879 -6.555 1.00 60.00 213 THR A O 1
ATOM 1798 N N . GLU A 1 214 ? 3.601 -1.241 -6.218 1.00 64.56 214 GLU A N 1
ATOM 1799 C CA . GLU A 1 214 ? 2.495 -1.859 -6.949 1.00 64.56 214 GLU A CA 1
ATOM 1800 C C . GLU A 1 214 ? 2.916 -2.231 -8.380 1.00 64.56 214 GLU A C 1
ATOM 1802 O O . GLU A 1 214 ? 2.463 -3.228 -8.946 1.00 64.56 214 GLU A O 1
ATOM 1807 N N . THR A 1 215 ? 3.855 -1.472 -8.945 1.00 61.75 215 THR A N 1
ATOM 1808 C CA . THR A 1 215 ? 4.453 -1.693 -10.263 1.00 61.75 215 THR A CA 1
ATOM 1809 C C . THR A 1 215 ? 5.048 -3.091 -10.435 1.00 61.75 215 THR A C 1
ATOM 1811 O O . THR A 1 215 ? 4.903 -3.681 -11.508 1.00 61.75 215 THR A O 1
ATOM 1814 N N . SER A 1 216 ? 5.628 -3.676 -9.382 1.00 62.53 216 SER A N 1
ATOM 1815 C CA . SER A 1 216 ? 6.221 -5.022 -9.418 1.00 62.53 216 SER A CA 1
ATOM 1816 C C . SER A 1 216 ? 5.180 -6.137 -9.566 1.00 62.53 216 SER A C 1
ATOM 1818 O O . SER A 1 216 ? 5.518 -7.266 -9.920 1.00 62.53 216 SER A O 1
ATOM 1820 N N . VAL A 1 217 ? 3.905 -5.834 -9.311 1.00 66.50 217 VAL A N 1
ATOM 1821 C CA . VAL A 1 217 ? 2.812 -6.815 -9.276 1.00 66.50 217 VAL A CA 1
ATOM 1822 C C . VAL A 1 217 ? 1.966 -6.807 -10.555 1.00 66.50 217 VAL A C 1
ATOM 1824 O O . VAL A 1 217 ? 1.035 -7.600 -10.671 1.00 66.50 217 VAL A O 1
ATOM 1827 N N . SER A 1 218 ? 2.270 -5.933 -11.530 1.00 71.12 218 SER A N 1
ATOM 1828 C CA . SER A 1 218 ? 1.511 -5.803 -12.793 1.00 71.12 218 SER A CA 1
ATOM 1829 C C . SER A 1 218 ? -0.007 -5.747 -12.593 1.00 71.12 218 SER A C 1
ATOM 1831 O O . SER A 1 218 ? -0.778 -6.418 -13.278 1.00 71.12 218 SER A O 1
ATOM 1833 N N . TRP A 1 219 ? -0.445 -4.935 -11.635 1.00 69.75 219 TRP A N 1
ATOM 1834 C CA . TRP A 1 219 ? -1.822 -4.929 -11.142 1.00 69.75 219 TRP A CA 1
ATOM 1835 C C . TRP A 1 219 ? -2.888 -4.494 -12.160 1.00 69.75 219 TRP A C 1
ATOM 1837 O O . TRP A 1 219 ? -4.064 -4.776 -11.949 1.00 69.75 219 TRP A O 1
ATOM 1847 N N . SER A 1 220 ? -2.516 -3.807 -13.246 1.00 72.75 220 SER A N 1
ATOM 1848 C CA . SER A 1 220 ? -3.459 -3.357 -14.276 1.00 72.75 220 SER A CA 1
ATOM 1849 C C . SER A 1 220 ? -2.886 -3.428 -15.689 1.00 72.75 220 SER A C 1
ATOM 1851 O O . SER A 1 220 ? -1.686 -3.262 -15.936 1.00 72.75 220 SER A O 1
ATOM 1853 N N . SER A 1 221 ? -3.792 -3.607 -16.655 1.00 74.56 221 SER A N 1
ATOM 1854 C CA . SER A 1 221 ? -3.501 -3.504 -18.085 1.00 74.56 221 SER A CA 1
ATOM 1855 C C . SER A 1 221 ? -2.975 -2.115 -18.477 1.00 74.56 221 SER A C 1
ATOM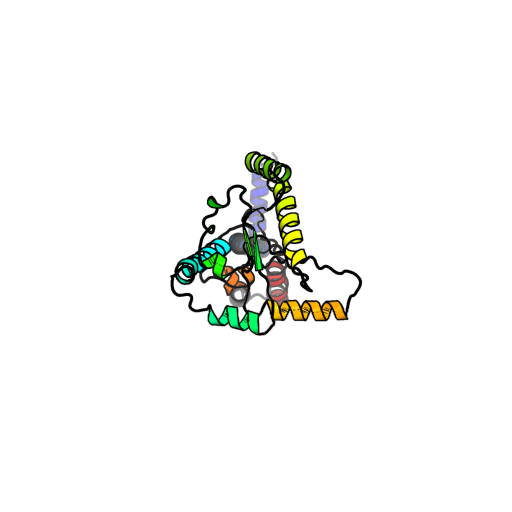 1857 O O . SER A 1 221 ? -2.168 -2.024 -19.410 1.00 74.56 221 SER A O 1
ATOM 1859 N N . SER A 1 222 ? -3.358 -1.069 -17.732 1.00 71.69 222 SER A N 1
ATOM 1860 C CA . SER A 1 222 ? -2.946 0.322 -17.951 1.00 71.69 222 SER A CA 1
ATOM 1861 C C . SER A 1 222 ? -1.464 0.570 -17.679 1.00 71.69 222 SER A C 1
ATOM 1863 O O . SER A 1 222 ? -0.899 1.505 -18.243 1.00 71.69 222 SER A O 1
ATOM 1865 N N . ASP A 1 223 ? -0.816 -0.260 -16.855 1.00 76.38 223 ASP A N 1
ATOM 1866 C CA . ASP A 1 223 ? 0.609 -0.126 -16.541 1.00 76.38 223 ASP A CA 1
ATOM 1867 C C . ASP A 1 223 ? 1.487 -0.956 -17.492 1.00 76.38 223 ASP A C 1
ATOM 1869 O O . ASP A 1 223 ? 2.193 -1.893 -17.116 1.00 76.38 223 ASP A O 1
ATOM 1873 N N . PHE A 1 224 ? 1.375 -0.655 -18.788 1.00 81.94 224 PHE A N 1
ATOM 1874 C CA . PHE A 1 224 ? 2.049 -1.411 -19.845 1.00 81.94 224 PHE A CA 1
ATOM 1875 C C . PHE A 1 224 ? 3.579 -1.374 -19.727 1.00 81.94 224 PHE A C 1
ATOM 1877 O O . PHE A 1 224 ? 4.228 -2.389 -19.983 1.00 81.94 224 PHE A O 1
ATOM 1884 N N . ALA A 1 225 ? 4.146 -0.215 -19.373 1.00 80.06 225 ALA A N 1
ATOM 1885 C CA . ALA A 1 225 ? 5.591 -0.005 -19.364 1.00 80.06 225 ALA A CA 1
ATOM 1886 C C . ALA A 1 225 ? 6.278 -0.852 -18.287 1.00 80.06 225 ALA A C 1
ATOM 1888 O O . ALA A 1 225 ? 7.232 -1.559 -18.611 1.00 80.06 225 ALA A O 1
ATOM 1889 N N . TYR A 1 226 ? 5.762 -0.837 -17.052 1.00 78.06 226 TYR A N 1
ATOM 1890 C CA . TYR A 1 226 ? 6.280 -1.670 -15.964 1.00 78.06 226 TYR A CA 1
ATOM 1891 C C . TYR A 1 226 ? 5.997 -3.154 -16.194 1.00 78.06 226 TYR A C 1
ATOM 1893 O O . TYR A 1 226 ? 6.905 -3.974 -16.064 1.00 78.06 226 TYR A O 1
ATOM 1901 N N . ARG A 1 227 ? 4.786 -3.511 -16.647 1.00 81.62 227 ARG A N 1
ATOM 1902 C CA . ARG A 1 227 ? 4.432 -4.914 -16.929 1.00 81.62 227 ARG A CA 1
ATOM 1903 C C . ARG A 1 227 ? 5.356 -5.579 -17.943 1.00 81.62 227 ARG A C 1
ATOM 1905 O O . ARG A 1 227 ? 5.667 -6.758 -17.821 1.00 81.62 227 ARG A O 1
ATOM 1912 N N . ASN A 1 228 ? 5.776 -4.833 -18.959 1.00 84.62 228 ASN A N 1
ATOM 1913 C CA . ASN A 1 228 ? 6.623 -5.346 -20.031 1.00 84.62 228 ASN A CA 1
ATOM 1914 C C . ASN A 1 228 ? 8.058 -4.831 -19.923 1.00 84.62 228 ASN A C 1
ATOM 1916 O O . ASN A 1 228 ? 8.765 -4.833 -20.925 1.00 84.62 228 ASN A O 1
ATOM 1920 N N . MET A 1 229 ? 8.495 -4.383 -18.744 1.00 80.25 229 MET A N 1
ATOM 1921 C CA . MET A 1 229 ? 9.787 -3.720 -18.562 1.00 80.25 229 MET A CA 1
ATOM 1922 C C . MET A 1 229 ? 10.950 -4.573 -19.080 1.00 80.25 229 MET A C 1
ATOM 1924 O O . MET A 1 229 ? 11.730 -4.106 -19.908 1.00 80.25 229 MET A O 1
ATOM 1928 N N . THR A 1 230 ? 11.012 -5.852 -18.696 1.00 81.81 230 THR A N 1
ATOM 1929 C CA . THR A 1 230 ? 12.039 -6.786 -19.186 1.00 81.81 230 THR A CA 1
ATOM 1930 C C . THR A 1 230 ? 11.996 -6.923 -20.707 1.00 81.81 230 THR A C 1
ATOM 1932 O O . THR A 1 230 ? 13.026 -6.806 -21.366 1.00 81.81 230 THR A O 1
ATOM 1935 N N . SER A 1 231 ? 10.809 -7.109 -21.288 1.00 85.75 231 SER A N 1
ATOM 1936 C CA . SER A 1 231 ? 10.636 -7.245 -22.738 1.00 85.75 231 SER A CA 1
ATOM 1937 C C . SER A 1 231 ? 11.019 -5.967 -23.489 1.00 85.75 231 SER A C 1
ATOM 1939 O O . SER A 1 231 ? 11.669 -6.040 -24.528 1.00 85.75 231 SER A O 1
ATOM 1941 N N . ILE A 1 232 ? 10.660 -4.794 -22.963 1.00 84.50 232 ILE A N 1
ATOM 1942 C CA . ILE A 1 232 ? 11.004 -3.487 -23.533 1.00 84.50 232 ILE A CA 1
ATOM 1943 C C . ILE A 1 232 ? 12.518 -3.288 -23.494 1.00 84.50 232 ILE A C 1
ATOM 1945 O O . ILE A 1 232 ? 13.103 -2.938 -24.518 1.00 84.50 232 ILE A O 1
ATOM 1949 N N . PHE A 1 233 ? 13.172 -3.570 -22.364 1.00 81.00 233 PHE A N 1
ATOM 1950 C CA . PHE A 1 233 ? 14.627 -3.472 -22.265 1.00 81.00 233 PHE A CA 1
ATOM 1951 C C . PHE A 1 233 ? 15.340 -4.444 -23.207 1.00 81.00 233 PHE A C 1
ATOM 1953 O O . PHE A 1 233 ? 16.288 -4.039 -23.878 1.00 81.00 233 PHE A O 1
ATOM 1960 N N . LEU A 1 234 ? 14.849 -5.679 -23.345 1.00 84.94 234 LEU A N 1
ATOM 1961 C CA . LEU A 1 234 ? 15.379 -6.637 -24.318 1.00 84.94 234 LEU A CA 1
ATOM 1962 C C . LEU A 1 234 ? 15.207 -6.145 -25.760 1.00 84.94 234 LEU A C 1
ATOM 1964 O O . LEU A 1 234 ? 16.154 -6.200 -26.541 1.00 84.94 234 LEU A O 1
ATOM 1968 N N . ILE A 1 235 ? 14.037 -5.611 -26.123 1.00 87.50 235 ILE A N 1
ATOM 1969 C CA . ILE A 1 235 ? 13.800 -5.049 -27.462 1.00 87.50 235 ILE A CA 1
ATOM 1970 C C . ILE A 1 235 ? 14.743 -3.874 -27.726 1.00 87.50 235 ILE A C 1
ATOM 1972 O O . ILE A 1 235 ? 15.359 -3.819 -28.789 1.00 87.50 235 ILE A O 1
ATOM 1976 N N . VAL A 1 236 ? 14.908 -2.958 -26.768 1.00 82.81 236 VAL A N 1
ATOM 1977 C CA . VAL A 1 236 ? 15.838 -1.825 -26.895 1.00 82.81 236 VAL A CA 1
ATOM 1978 C C . VAL A 1 236 ? 17.273 -2.323 -27.090 1.00 82.81 236 VAL A C 1
ATOM 1980 O O . VAL A 1 236 ? 17.961 -1.844 -27.993 1.00 82.81 236 VAL A O 1
ATOM 1983 N N . GLN A 1 237 ? 17.713 -3.325 -26.323 1.00 81.31 237 GLN A N 1
ATOM 1984 C CA . GLN A 1 237 ? 19.033 -3.943 -26.488 1.00 81.31 237 GLN A CA 1
ATOM 1985 C C . GLN A 1 237 ? 19.209 -4.573 -27.877 1.00 81.31 237 GLN A C 1
ATOM 1987 O O . GLN A 1 237 ? 20.229 -4.341 -28.530 1.00 81.31 237 GLN A O 1
ATOM 1992 N N . LEU A 1 238 ? 18.209 -5.313 -28.364 1.00 86.50 238 LEU A N 1
ATOM 1993 C CA . LEU A 1 238 ? 18.235 -5.941 -29.687 1.00 86.50 238 LEU A CA 1
ATOM 1994 C C . LEU A 1 238 ? 18.249 -4.909 -30.819 1.00 86.50 238 LEU A C 1
ATOM 1996 O O . LEU A 1 238 ? 18.983 -5.085 -31.789 1.00 86.50 238 LEU A O 1
ATOM 2000 N N . VAL A 1 239 ? 17.492 -3.816 -30.695 1.00 85.88 239 VAL A N 1
ATOM 2001 C CA . VAL A 1 239 ? 17.473 -2.725 -31.682 1.00 85.88 239 VAL A CA 1
ATOM 2002 C C . VAL A 1 239 ? 18.823 -2.010 -31.731 1.00 85.88 239 VAL A C 1
ATOM 2004 O O . VAL A 1 239 ? 19.332 -1.749 -32.823 1.00 85.88 239 VAL A O 1
ATOM 2007 N N . VAL A 1 240 ? 19.439 -1.733 -30.576 1.00 81.31 240 VAL A N 1
ATOM 2008 C CA . VAL A 1 240 ? 20.786 -1.143 -30.520 1.00 81.31 240 VAL A CA 1
ATOM 2009 C C . VAL A 1 240 ? 21.808 -2.089 -31.149 1.00 81.31 240 VAL A C 1
ATOM 2011 O O . VAL A 1 240 ? 22.576 -1.661 -32.011 1.00 81.31 240 VAL A O 1
ATOM 2014 N N . LEU A 1 241 ? 21.783 -3.377 -30.793 1.00 84.25 241 LEU A N 1
ATOM 2015 C CA . LEU A 1 241 ? 22.669 -4.389 -31.371 1.00 84.25 241 LEU A CA 1
ATOM 2016 C C . LEU A 1 241 ? 22.506 -4.477 -32.895 1.00 84.25 241 LEU A C 1
ATOM 2018 O O . LEU A 1 241 ? 23.492 -4.386 -33.626 1.00 84.25 241 LEU A O 1
ATOM 2022 N N . ALA A 1 242 ? 21.269 -4.590 -33.383 1.00 85.69 242 ALA A N 1
ATOM 2023 C CA . ALA A 1 242 ? 20.966 -4.637 -34.809 1.00 85.69 242 ALA A CA 1
ATOM 2024 C C . ALA A 1 242 ? 21.441 -3.367 -35.529 1.00 85.69 242 ALA A C 1
ATOM 2026 O O . ALA A 1 242 ? 22.063 -3.461 -36.584 1.00 85.69 242 ALA A O 1
ATOM 2027 N N . GLY A 1 243 ? 21.228 -2.185 -34.944 1.00 83.19 243 GLY A N 1
ATOM 2028 C CA . GLY A 1 243 ? 21.700 -0.915 -35.495 1.00 83.19 243 GLY A CA 1
ATOM 2029 C C . GLY A 1 243 ? 23.226 -0.838 -35.607 1.00 83.19 243 GLY A C 1
ATOM 2030 O O . GLY A 1 243 ? 23.748 -0.405 -36.638 1.00 83.19 243 GLY A O 1
ATOM 2031 N N . LEU A 1 244 ? 23.957 -1.302 -34.587 1.00 80.81 244 LEU A N 1
ATOM 2032 C CA . LEU A 1 244 ? 25.424 -1.347 -34.608 1.00 80.81 244 LEU A CA 1
ATOM 2033 C C . LEU A 1 244 ? 25.950 -2.361 -35.636 1.00 80.81 244 LEU A C 1
ATOM 2035 O O . LEU A 1 244 ? 26.897 -2.053 -36.367 1.00 80.81 244 LEU A O 1
ATOM 2039 N N . LEU A 1 245 ? 25.313 -3.531 -35.750 1.00 82.06 245 LEU A N 1
ATOM 2040 C CA . LEU A 1 245 ? 25.661 -4.555 -36.740 1.00 82.06 245 LEU A CA 1
ATOM 2041 C C . LEU A 1 245 ? 25.359 -4.096 -38.174 1.00 82.06 245 LEU A C 1
ATOM 2043 O O . LEU A 1 245 ? 26.223 -4.207 -39.042 1.00 82.06 245 LEU A O 1
ATOM 2047 N N . LEU A 1 246 ? 24.187 -3.507 -38.425 1.00 82.56 246 LEU A N 1
ATOM 2048 C CA . LEU A 1 246 ? 23.819 -2.944 -39.729 1.00 82.56 246 LEU A CA 1
ATOM 2049 C C . LEU A 1 246 ? 24.761 -1.811 -40.135 1.00 82.56 246 LEU A C 1
ATOM 2051 O O . LEU A 1 246 ? 25.225 -1.773 -41.273 1.00 82.56 246 LEU A O 1
ATOM 2055 N N . ARG A 1 247 ? 25.112 -0.916 -39.202 1.00 76.44 247 ARG A N 1
ATOM 2056 C CA . ARG A 1 247 ? 26.092 0.148 -39.455 1.00 76.44 247 ARG A CA 1
ATOM 2057 C C . ARG A 1 247 ? 27.450 -0.430 -39.836 1.00 76.44 247 ARG A C 1
ATOM 2059 O O . ARG A 1 247 ? 28.097 0.114 -40.730 1.00 76.44 247 ARG A O 1
ATOM 2066 N N . ARG A 1 248 ? 27.880 -1.511 -39.184 1.00 75.56 248 ARG A N 1
ATOM 2067 C CA . ARG A 1 248 ? 29.132 -2.197 -39.514 1.00 75.56 248 ARG A CA 1
ATOM 2068 C C . ARG A 1 248 ? 29.089 -2.818 -40.910 1.00 75.56 248 ARG A C 1
ATOM 2070 O O . ARG A 1 248 ? 30.018 -2.592 -41.680 1.00 75.56 248 ARG A O 1
ATOM 2077 N N . LEU A 1 249 ? 28.012 -3.532 -41.243 1.00 78.31 249 LEU A N 1
ATOM 2078 C CA . LEU A 1 249 ? 27.810 -4.127 -42.569 1.00 78.31 249 LEU A CA 1
ATOM 2079 C C . LEU A 1 249 ? 27.780 -3.058 -43.672 1.00 78.31 249 LEU A C 1
ATOM 2081 O O . LEU A 1 249 ? 28.419 -3.225 -44.704 1.00 78.31 249 LEU A O 1
ATOM 2085 N N . ALA A 1 250 ? 27.100 -1.935 -43.432 1.00 75.31 250 ALA A N 1
ATOM 2086 C CA . ALA A 1 250 ? 26.971 -0.845 -44.398 1.00 75.31 250 ALA A CA 1
ATOM 2087 C C . ALA A 1 250 ? 28.242 0.009 -44.547 1.00 75.31 250 ALA A C 1
ATOM 2089 O O . ALA A 1 250 ? 28.496 0.551 -45.619 1.00 75.31 250 ALA A O 1
ATOM 2090 N N . SER A 1 251 ? 29.035 0.169 -43.482 1.00 67.81 251 SER A N 1
ATOM 2091 C CA . SER A 1 251 ? 30.199 1.069 -43.498 1.00 67.81 251 SER A CA 1
ATOM 2092 C C . SER A 1 251 ? 31.462 0.419 -44.065 1.00 67.81 251 SER A C 1
ATOM 2094 O O . SER A 1 251 ? 32.434 1.138 -44.290 1.00 67.81 251 SER A O 1
ATOM 2096 N N . GLY A 1 252 ? 31.492 -0.910 -44.244 1.00 61.97 252 GLY A N 1
ATOM 2097 C CA . GLY A 1 252 ? 32.606 -1.672 -44.835 1.00 61.97 252 GLY A CA 1
ATOM 2098 C C . GLY A 1 252 ? 33.953 -1.599 -44.092 1.00 61.97 252 GLY A C 1
ATOM 2099 O O . GLY A 1 252 ? 34.855 -2.379 -44.377 1.00 61.97 252 GLY A O 1
ATOM 2100 N N . HIS A 1 253 ? 34.099 -0.694 -43.122 1.00 58.69 253 HIS A N 1
ATOM 2101 C CA . HIS A 1 253 ? 35.314 -0.446 -42.359 1.00 58.69 253 HIS A CA 1
ATOM 2102 C C . HIS A 1 253 ? 35.206 -0.973 -40.915 1.00 58.69 253 HIS A C 1
ATOM 2104 O O . HIS A 1 253 ? 34.195 -0.740 -40.245 1.00 58.69 253 HIS A O 1
ATOM 2110 N N . PRO A 1 254 ? 36.271 -1.595 -40.373 1.00 60.41 254 PRO A N 1
ATOM 2111 C CA . PRO A 1 254 ? 36.285 -2.262 -39.069 1.00 60.41 254 PRO A CA 1
ATOM 2112 C C . PRO A 1 254 ? 36.470 -1.300 -37.880 1.00 60.41 254 PRO A C 1
ATOM 2114 O O . PRO A 1 254 ? 37.092 -1.661 -36.889 1.00 60.41 254 PRO A O 1
ATOM 2117 N N . TYR A 1 255 ? 35.944 -0.073 -37.941 1.00 64.50 255 TYR A N 1
ATOM 2118 C CA . TYR A 1 255 ? 36.056 0.877 -36.819 1.00 64.50 255 TYR A CA 1
ATOM 2119 C C . TYR A 1 255 ? 35.243 0.462 -35.578 1.00 64.50 255 TYR A C 1
ATOM 2121 O O . TYR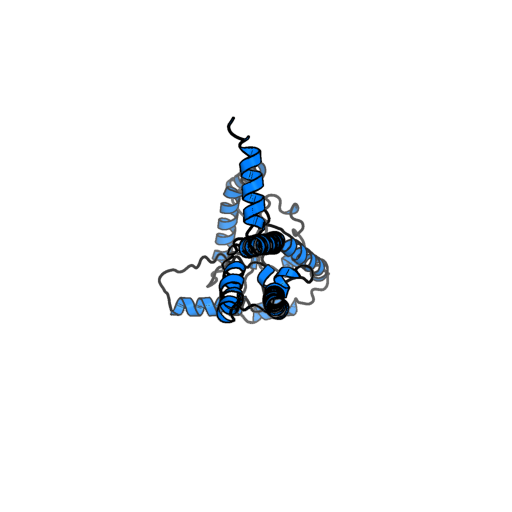 A 1 255 ? 35.425 1.047 -34.516 1.00 64.50 255 TYR A O 1
ATOM 2129 N N . LEU A 1 256 ? 34.336 -0.512 -35.718 1.00 69.25 256 LEU A N 1
ATOM 2130 C CA . LEU A 1 256 ? 33.541 -1.092 -34.635 1.00 69.25 256 LEU A CA 1
ATOM 2131 C C . LEU A 1 256 ? 33.810 -2.606 -34.594 1.00 69.25 256 LEU A C 1
ATOM 2133 O O . LEU A 1 256 ? 33.258 -3.368 -35.394 1.00 69.25 256 LEU A O 1
ATOM 2137 N N . ASP A 1 257 ? 34.702 -3.044 -33.715 1.00 77.81 257 ASP A N 1
ATOM 2138 C CA . ASP A 1 257 ? 35.031 -4.453 -33.504 1.00 77.81 257 ASP A CA 1
ATOM 2139 C C . ASP A 1 257 ? 33.932 -5.179 -32.708 1.00 77.81 257 ASP A C 1
ATOM 2141 O O . ASP A 1 257 ? 33.104 -4.565 -32.033 1.00 77.81 257 ASP A O 1
ATOM 2145 N N . TYR A 1 258 ? 33.891 -6.513 -32.812 1.00 78.50 258 TYR A N 1
ATOM 2146 C CA . TYR A 1 258 ? 32.866 -7.312 -32.127 1.00 78.50 258 TYR A CA 1
ATOM 2147 C C . TYR A 1 258 ? 32.973 -7.193 -30.606 1.00 78.50 258 TYR A C 1
ATOM 2149 O O . TYR A 1 258 ? 31.944 -7.211 -29.935 1.00 78.50 258 TYR A O 1
ATOM 2157 N N . SER A 1 259 ? 34.185 -7.016 -30.076 1.00 77.25 259 SER A N 1
ATOM 2158 C CA . SER A 1 259 ? 34.408 -6.842 -28.644 1.00 77.25 259 SER A CA 1
ATOM 2159 C C . SER A 1 259 ? 33.836 -5.512 -28.163 1.00 77.25 259 SER A C 1
ATOM 2161 O O . SER A 1 259 ? 33.072 -5.507 -27.203 1.00 77.25 259 SER A O 1
ATOM 2163 N N . THR A 1 260 ? 34.082 -4.403 -28.869 1.00 76.81 260 THR A N 1
ATOM 2164 C CA . THR A 1 260 ? 33.453 -3.107 -28.548 1.00 76.81 260 THR A CA 1
ATOM 2165 C C . THR A 1 260 ? 31.929 -3.147 -28.672 1.00 76.81 260 THR A C 1
ATOM 2167 O O . THR A 1 260 ? 31.241 -2.618 -27.802 1.00 76.81 260 THR A O 1
ATOM 2170 N N . ILE A 1 261 ? 31.372 -3.807 -29.697 1.00 78.69 261 ILE A N 1
ATOM 2171 C CA . ILE A 1 261 ? 29.912 -4.003 -29.806 1.00 78.69 261 ILE A CA 1
ATOM 2172 C C . ILE A 1 261 ? 29.390 -4.803 -28.606 1.00 78.69 261 ILE A C 1
ATOM 2174 O O . ILE A 1 261 ? 28.391 -4.416 -28.005 1.00 78.69 261 ILE A O 1
ATOM 2178 N N . GLY A 1 262 ? 30.082 -5.879 -28.226 1.00 77.19 262 GLY A N 1
ATOM 2179 C CA . GLY A 1 262 ? 29.732 -6.695 -27.067 1.00 77.19 262 GLY A CA 1
ATOM 2180 C C . GLY A 1 262 ? 29.757 -5.900 -25.760 1.00 77.19 262 GLY A C 1
ATOM 2181 O O . GLY A 1 262 ? 28.794 -5.948 -25.002 1.00 77.19 262 GLY A O 1
ATOM 2182 N N . VAL A 1 263 ? 30.802 -5.102 -25.523 1.00 80.19 263 VAL A N 1
ATOM 2183 C CA . VAL A 1 263 ? 30.904 -4.231 -24.339 1.00 80.19 263 VAL A CA 1
ATOM 2184 C C . VAL A 1 263 ? 29.773 -3.202 -24.322 1.00 80.19 263 VAL A C 1
ATOM 2186 O O . VAL A 1 263 ? 29.117 -3.031 -23.297 1.00 80.19 263 VAL A O 1
ATOM 2189 N N . ILE A 1 264 ? 29.479 -2.557 -25.454 1.00 76.88 264 ILE A N 1
ATOM 2190 C CA . ILE A 1 264 ? 28.391 -1.576 -25.530 1.00 76.88 264 ILE A CA 1
ATOM 2191 C C . ILE A 1 264 ? 27.039 -2.244 -25.246 1.00 76.88 264 ILE A C 1
ATOM 2193 O O . ILE A 1 264 ? 26.278 -1.743 -24.423 1.00 76.88 264 ILE A O 1
ATOM 2197 N N . CYS A 1 265 ? 26.737 -3.374 -25.888 1.00 77.50 265 CYS A N 1
ATOM 2198 C CA . CYS A 1 265 ? 25.422 -4.014 -25.808 1.00 77.50 265 CYS A CA 1
ATOM 2199 C C . CYS A 1 265 ? 25.177 -4.792 -24.510 1.00 77.50 265 CYS A C 1
ATOM 2201 O O . CYS A 1 265 ? 24.039 -4.815 -24.050 1.00 77.50 265 CYS A O 1
ATOM 2203 N N . PHE A 1 266 ? 26.202 -5.417 -23.927 1.00 77.81 266 PHE A N 1
ATOM 2204 C CA . PHE A 1 266 ? 26.045 -6.315 -22.775 1.00 77.81 266 PHE A CA 1
ATOM 2205 C C . PHE A 1 266 ? 26.572 -5.743 -21.457 1.00 77.81 266 PHE A C 1
ATOM 2207 O O . PHE A 1 266 ? 26.240 -6.276 -20.404 1.00 77.81 266 PHE A O 1
ATOM 2214 N N . ILE A 1 267 ? 27.362 -4.664 -21.488 1.00 75.19 267 ILE A N 1
ATOM 2215 C CA . ILE A 1 267 ? 27.915 -4.044 -20.274 1.00 75.19 267 ILE A CA 1
ATOM 2216 C C . ILE A 1 267 ? 27.428 -2.604 -20.145 1.00 75.19 267 ILE A C 1
ATOM 2218 O O . ILE A 1 267 ? 26.815 -2.255 -19.141 1.00 75.19 267 ILE A O 1
ATOM 2222 N N . SER A 1 268 ? 27.641 -1.765 -21.162 1.00 72.25 268 SER A N 1
ATOM 2223 C CA . SER A 1 268 ? 27.270 -0.349 -21.079 1.00 72.25 268 SER A CA 1
ATOM 2224 C C . SER A 1 268 ? 25.755 -0.154 -21.092 1.00 72.25 268 SER A C 1
ATOM 2226 O O . SER A 1 268 ? 25.219 0.424 -20.158 1.00 72.25 268 SER A O 1
ATOM 2228 N N . VAL A 1 269 ? 25.042 -0.652 -22.106 1.00 72.50 269 VAL A N 1
ATOM 2229 C CA . VAL A 1 269 ? 23.583 -0.468 -22.219 1.00 72.50 269 VAL A CA 1
ATOM 2230 C C . VAL A 1 269 ? 22.831 -1.054 -21.012 1.00 72.50 269 VAL A C 1
ATOM 2232 O O . VAL A 1 269 ? 22.021 -0.326 -20.443 1.00 72.50 269 VAL A O 1
ATOM 2235 N N . PRO A 1 270 ? 23.104 -2.290 -20.545 1.00 71.19 270 PRO A N 1
ATOM 2236 C CA . PRO A 1 270 ? 22.457 -2.826 -19.349 1.00 71.19 270 PRO A CA 1
ATOM 2237 C C . PRO A 1 270 ? 22.900 -2.108 -18.074 1.00 71.19 270 PRO A C 1
ATOM 2239 O O . PRO A 1 270 ? 22.060 -1.818 -17.234 1.00 71.19 270 PRO A O 1
ATOM 2242 N N . GLY A 1 271 ? 24.183 -1.750 -17.944 1.00 68.19 271 GLY A N 1
ATOM 2243 C CA . GLY A 1 271 ? 24.681 -0.974 -16.808 1.00 68.19 271 GLY A CA 1
ATOM 2244 C C . GLY A 1 271 ? 24.028 0.406 -16.701 1.00 68.19 271 GLY A C 1
ATOM 2245 O O . GLY A 1 271 ? 23.739 0.859 -15.603 1.00 68.19 271 GLY A O 1
ATOM 2246 N N . PHE A 1 272 ? 23.714 1.054 -17.824 1.00 64.44 272 PHE A N 1
ATOM 2247 C CA . PHE A 1 272 ? 23.009 2.337 -17.828 1.00 64.44 272 PHE A CA 1
ATOM 2248 C C . PHE A 1 272 ? 21.490 2.213 -17.654 1.00 64.44 272 PHE A C 1
ATOM 2250 O O . PHE A 1 272 ? 20.884 3.187 -17.223 1.00 64.44 272 PHE A O 1
ATOM 2257 N N . LEU A 1 273 ? 20.882 1.062 -17.967 1.00 64.06 273 LEU A N 1
ATOM 2258 C CA . LEU A 1 273 ? 19.437 0.809 -17.820 1.00 64.06 273 LEU A CA 1
ATOM 2259 C C . LEU A 1 273 ? 19.045 0.102 -16.511 1.00 64.06 273 LEU A C 1
ATOM 2261 O O . LEU A 1 273 ? 17.872 0.128 -16.170 1.00 64.06 273 LEU A O 1
ATOM 2265 N N . GLY A 1 274 ? 19.982 -0.582 -15.842 1.00 56.28 274 GLY A N 1
ATOM 2266 C CA . GLY A 1 274 ? 19.720 -1.403 -14.651 1.00 56.28 274 GLY A CA 1
ATOM 2267 C C . GLY A 1 274 ? 20.463 -0.985 -13.375 1.00 56.28 274 GLY A C 1
ATOM 2268 O O . GLY A 1 274 ? 20.202 -1.564 -12.327 1.00 56.28 274 GLY A O 1
ATOM 2269 N N . LEU A 1 275 ? 21.402 -0.028 -13.445 1.00 46.91 275 LEU A N 1
ATOM 2270 C CA . LEU A 1 275 ? 21.904 0.725 -12.272 1.00 46.91 275 LEU A CA 1
ATOM 2271 C C . LEU A 1 275 ? 21.260 2.116 -12.161 1.00 46.91 275 LEU A C 1
ATOM 2273 O O . LEU A 1 275 ? 21.598 2.896 -11.270 1.00 46.91 275 LEU A O 1
ATOM 2277 N N . THR A 1 276 ? 20.382 2.433 -13.107 1.00 45.78 276 THR A N 1
ATOM 2278 C CA . THR A 1 276 ? 19.359 3.458 -12.961 1.00 45.78 276 THR A CA 1
ATOM 2279 C C . THR A 1 276 ? 18.037 2.768 -12.754 1.00 45.78 276 THR A C 1
ATOM 2281 O O . THR A 1 276 ? 17.115 3.527 -12.431 1.00 45.78 276 THR A O 1
#

Organism: Aspergillus parasiticus (strain ATCC 56775 / NRRL 5862 / SRRC 143 / SU-1) (NCBI:txid1403190)

Radius of gyration: 30.09 Å; Cα contacts (8 Å, |Δi|>4): 152; chains: 1; bounding box: 73×68×75 Å

Sequence (276 aa):
MKPPRTTFVYFALRRLLKFNATKVLLASVFLWRTAYEFCRLRYWRDPHSAFFDGCNAYEWKYSLYREHEARRLIPVHNALSDPHVYVKDWIRANGALFFLTILFADTDPSRHPSWGQKWTDRLADKMGSYDVSEEEFSHLQELEKARSFREKGIFDYIYSLRTCTTTNASYLAILEEDIIIADGWMVKTLKALSDISLRSTQNPWIYLRLFYTETSVSWSSSDFAYRNMTSIFLIVQLVVLAGLLLRRLASGHPYLDYSTIGVICFISVPGFLGLT

Solvent-accessible surface area (backbone atoms only — not comparable to full-atom values): 16783 Å² total; per-residue (Å²): 132,83,78,60,69,68,59,56,53,51,54,50,50,58,56,50,63,68,38,68,65,48,50,48,51,53,51,52,52,48,53,48,52,52,51,49,52,53,42,41,76,64,48,23,69,41,86,87,26,76,30,43,36,80,89,60,55,79,61,57,66,63,60,52,52,51,49,55,56,51,59,66,48,46,62,62,53,48,40,91,70,68,95,51,57,68,56,56,54,47,42,64,74,67,70,66,80,82,79,41,74,46,78,42,82,48,90,60,41,81,76,42,89,67,52,94,37,57,39,53,66,70,69,33,77,42,74,46,61,88,92,68,54,72,68,59,49,52,49,50,47,50,28,58,75,71,64,39,57,75,64,44,46,53,53,56,50,52,52,54,50,56,59,55,60,74,67,72,60,96,73,87,86,88,85,75,82,93,77,85,82,62,90,67,47,65,62,56,50,52,49,50,51,53,56,41,59,75,74,47,81,86,61,99,71,83,92,80,87,84,82,75,60,63,61,83,66,51,81,48,85,85,46,52,61,57,59,38,37,70,60,50,52,51,51,52,44,49,51,53,46,49,52,54,50,50,49,42,68,73,60,77,52,78,87,71,46,72,65,59,51,45,45,43,53,69,45,49,50,46,50,64,65,71,76,45

Foldseek 3Di:
DDPPPVVVVVVVVVVLVVDPVSVVVVVVVVVLVVVLVVCLVQVQQDPLDPSHDPVCVPPCPPVVVVVVVVVVCQVVLQDPDHPCPVVVVVCVVVPPDDAFEEEQLPLPSVVPPCPPGNNVVVPHPHYDYDPDDPVVSVVLVVCVVVVVVVVSVVVVVVRVVVVVVVVVDPDDDDDDDRDDDDPCNVVVVVVVVVVCVVVDDPDPDDDDDDDDRVLCVCSDPVSVCSVCVVVVLVVVLVVLLVVLVVCCVVVVDPPDPPVNSCCCSPPVSCCSVPSD

=== Feature glossary ===
Key to the feature types in this record:

— What the protein is —

Primary structure: the covalent order of the twenty standard amino acids along the backbone. Two proteins with the same sequence will (almost always) fold to the same structure; two with 30% identity often share a fold but not the details.

Database cross-references. InterPro integrates a dozen domain/family signature databases into unified entries with residue-range hits. GO terms attach function/process/location labels with evidence codes. CATH codes position the fold in a four-level structural taxonomy. Organism is the NCBI-taxonomy species name.

— Where its atoms are —

The mmCIF block holds the 3D Cartesian coordinates of each backbone atom (N, Cα, C, O) in ångströms. mmCIF is the PDB's canonical archive format — a tagged-loop text representation of the atomic model.

Six rendered views show the 3D structure from the faces of a cube — i.e. along ±x, ±y, ±z. Rendering representation is drawn randomly per protein from cartoon (secondary-structure ribbons), sticks (backbone bonds), or molecular surface; coloring is either N→C rainbow (blue at the N-terminus through red at the C-terminus) or one color per chain.

— Local backbone conformation —

DSSP 8-state secondary structure assigns each residue one of H (α-helix), G (3₁₀-helix), I (π-helix), E (extended β-strand), B (isolated β-bridge), T (hydrogen-bonded turn), S (bend), or '-' (coil). The assignment is computed from backbone hydrogen-bond geometry via the Kabsch–Sander algorithm.

P-SEA three-state annotation labels each residue as helix, strand, or coil based purely on the geometry of the Cα trace. It serves as a fallback when the full backbone (and thus DSSP) is unavailable.

The φ/ψ torsion pair specifies the backbone conformation at each residue. φ rotates about the N–Cα bond, ψ about the Cα–C bond. Steric clashes forbid most of the (φ, ψ) plane — the allowed regions (α-helix basin, β-sheet basin, left-handed helix) are the Ramachandran-allowed regions.

— Global shape and packing —

The geometric summary reports three shape descriptors. Rg (radius of gyration) measures how spread out the Cα atoms are about their centre of mass; compact globular proteins have small Rg, elongated or unfolded ones large. Cα contacts (<8 Å, |i−j|>4) count long-range residue pairs in spatial proximity — high for tightly packed folds, near zero for rods or random coil. The bounding-box extents give the protein's footprint along x, y, z in Å.

Accessible surface area quantifies burial. A residue with SASA near zero is packed into the hydrophobic core; one with SASA >100 Å² sits on the surface. Computed here via the Shrake–Rupley numerical algorithm with a 1.4 Å probe.

Plot images: a contact map (which residues are close in 3D, as an N×N binary image), a Ramachandran scatter (backbone torsion angles, revealing secondary-structure composition at a glance), and — for AlphaFold structures — a PAE heatmap (pairwise prediction confidence).

— Structural neighborhood —

The Foldseek 3Di string encodes local tertiary geometry as a 20-letter alphabet — one character per residue — derived from the relative positions of nearby Cα atoms. Unlike the amino-acid sequence, 3Di is a direct function of the 3D structure, so two proteins with the same fold have similar 3Di strings even at low sequence identity.

Nearest PDB neighbors are the top structural matches found by Foldseek when searching this structure against the entire Protein Data Bank. Each hit reports a TM-score (0 to 1; >0.5 almost always implies the same fold) and an E-value. These are *structural* homologs — they may share no detectable sequence similarity.

— Confidence and disorder —

For AlphaFold models, the B-factor field carries pLDDT — the model's own estimate of local accuracy on a 0–100 scale. Regions with pLDDT<50 should be treated as essentially unmodeled; they often correspond to intrinsically disordered segments.

B-factor (Debye–Waller factor) reflects atomic displacement in the crystal lattice. It is an experimental observable (units Å²), not a prediction; low values mean the atom is pinned down, high values mean it moves or is heterogeneous across the crystal.

Predicted aligned error is AlphaFold's pairwise confidence. Unlike pLDDT (per-residue), PAE is per-residue-pair and captures whether two parts of the structure are correctly placed relative to each other. Units are ångströms of expected positional error.